Protein AF-A0AAN7YR30-F1 (a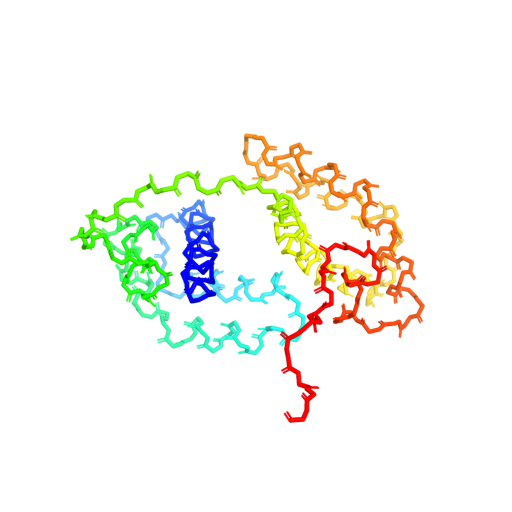fdb_monomer_lite)

InterPro domains:
  IPR007856 Saposin-like type B, region 1 [PF05184] (10-46)
  IPR007856 Saposin-like type B, region 1 [PF05184] (109-143)
  IPR008138 Saposin B type, region 2 [PF03489] (52-84)
  IPR008138 Saposin B type, region 2 [PF03489] (150-183)
  IPR008139 Saposin B type domain [PS50015] (7-88)
  IPR008139 Saposin B type domain [PS50015] (106-187)
  IPR008139 Saposin B type domain [SM00741] (9-84)
  IPR008139 Saposin B type domain [SM00741] (108-183)
  IPR008373 Saposin [PR01797] (11-31)
  IPR008373 Saposin [PR01797] (60-78)
  IPR008373 Saposin [PR01797] (107-129)
  IPR008373 Saposin [PR01797] (139-161)
  IPR008373 Saposin [PR01797] (161-184)
  IPR011001 Saposin-like [SSF47862] (8-84)
  IPR011001 Saposin-like [SSF47862] (107-185)
  IPR051428 Sphingolipid Activators and Surfactant Proteins [PTHR11480] (8-188)

Structure (mmCIF, N/CA/C/O backbone):
data_AF-A0AAN7YR30-F1
#
_entry.id   AF-A0AAN7YR30-F1
#
loop_
_atom_site.group_PDB
_atom_site.id
_atom_site.type_symbol
_atom_site.label_atom_id
_atom_site.label_alt_id
_atom_site.label_comp_id
_atom_site.label_asym_id
_atom_site.label_entity_id
_atom_site.label_seq_id
_atom_site.pdbx_PDB_ins_code
_atom_site.Cartn_x
_atom_site.Cartn_y
_atom_site.Cartn_z
_atom_site.occupancy
_atom_site.B_iso_or_equiv
_atom_site.auth_seq_id
_atom_site.auth_comp_id
_atom_site.auth_asym_id
_atom_site.auth_atom_id
_atom_site.pdbx_PDB_model_num
ATOM 1 N N . MET A 1 1 ? 20.965 3.262 14.305 1.00 35.38 1 MET A N 1
ATOM 2 C CA . MET A 1 1 ? 20.599 4.086 13.128 1.00 35.38 1 MET A CA 1
ATOM 3 C C . MET A 1 1 ? 19.578 3.387 12.231 1.00 35.38 1 MET A C 1
ATOM 5 O O . MET A 1 1 ? 18.538 3.985 12.006 1.00 35.38 1 MET A O 1
ATOM 9 N N . PHE A 1 2 ? 19.774 2.124 11.824 1.00 39.50 2 PHE A N 1
ATOM 10 C CA . PHE A 1 2 ? 18.805 1.374 10.993 1.00 39.50 2 PHE A CA 1
ATOM 11 C C . PHE A 1 2 ? 17.379 1.262 11.570 1.00 39.50 2 PHE A C 1
ATOM 13 O O . PHE A 1 2 ? 16.407 1.402 10.834 1.00 39.50 2 PHE A O 1
ATOM 20 N N . ALA A 1 3 ? 17.238 1.093 12.890 1.00 52.06 3 ALA A N 1
ATOM 21 C CA . ALA A 1 3 ? 15.930 1.007 13.554 1.00 52.06 3 ALA A CA 1
ATOM 22 C C . ALA A 1 3 ? 15.094 2.300 13.461 1.00 52.06 3 ALA A C 1
ATOM 24 O O . ALA A 1 3 ? 13.877 2.250 13.532 1.00 52.06 3 ALA A O 1
ATOM 25 N N . LYS A 1 4 ? 15.732 3.468 13.299 1.00 48.50 4 LYS A N 1
ATOM 26 C CA . LYS A 1 4 ? 15.024 4.758 13.237 1.00 48.50 4 LYS A CA 1
ATOM 27 C C . LYS A 1 4 ? 14.526 5.061 11.820 1.00 48.50 4 LYS A C 1
ATOM 29 O O . LYS A 1 4 ? 13.427 5.571 11.664 1.00 48.50 4 LYS A O 1
ATOM 34 N N . ALA A 1 5 ? 15.313 4.698 10.803 1.00 49.72 5 ALA A N 1
ATOM 35 C CA . ALA A 1 5 ? 14.933 4.837 9.396 1.00 49.72 5 ALA A CA 1
ATOM 36 C C . ALA A 1 5 ? 13.838 3.836 8.983 1.00 49.72 5 ALA A C 1
ATOM 38 O O . ALA A 1 5 ? 12.901 4.217 8.294 1.00 49.72 5 ALA A O 1
ATOM 39 N N . SER A 1 6 ? 13.914 2.586 9.461 1.00 61.75 6 SER A N 1
ATOM 40 C CA . SER A 1 6 ? 12.823 1.607 9.288 1.00 61.75 6 SER A CA 1
ATOM 41 C C . SER A 1 6 ? 11.542 2.062 9.980 1.00 61.75 6 SER A C 1
ATOM 43 O O . SER A 1 6 ? 10.471 1.954 9.397 1.00 61.75 6 SER A O 1
ATOM 45 N N . LYS A 1 7 ? 11.648 2.660 11.175 1.00 72.94 7 LYS A N 1
ATOM 46 C CA . LYS A 1 7 ? 10.462 3.137 11.887 1.00 72.94 7 LYS A CA 1
ATOM 47 C C . LYS A 1 7 ? 9.777 4.331 11.232 1.00 72.94 7 LYS A C 1
ATOM 49 O O . LYS A 1 7 ? 8.557 4.403 11.207 1.00 72.94 7 LYS A O 1
ATOM 54 N N . GLN A 1 8 ? 10.563 5.249 10.676 1.00 74.50 8 GLN A N 1
ATOM 55 C CA . GLN A 1 8 ? 10.027 6.368 9.903 1.00 74.50 8 GLN A CA 1
ATOM 56 C C . GLN A 1 8 ? 9.255 5.875 8.669 1.00 74.50 8 GLN A C 1
ATOM 58 O O . GLN A 1 8 ? 8.173 6.370 8.384 1.00 74.50 8 GLN A O 1
ATOM 63 N N . MET A 1 9 ? 9.776 4.855 7.985 1.00 73.94 9 MET A N 1
ATOM 64 C CA . MET A 1 9 ? 9.114 4.245 6.831 1.00 73.94 9 MET A CA 1
ATOM 65 C C . MET A 1 9 ? 7.802 3.546 7.209 1.00 73.94 9 MET A C 1
ATOM 67 O O . MET A 1 9 ? 6.793 3.735 6.539 1.00 73.94 9 MET A O 1
ATOM 71 N N . GLU A 1 10 ? 7.797 2.758 8.287 1.00 79.31 10 GLU A N 1
ATOM 72 C CA . GLU A 1 10 ? 6.577 2.123 8.804 1.00 79.31 10 GLU A CA 1
ATOM 73 C C . GLU A 1 10 ? 5.492 3.161 9.127 1.00 79.31 10 GLU A C 1
ATOM 75 O O . GLU A 1 10 ? 4.317 2.936 8.833 1.00 79.31 10 GLU A O 1
ATOM 80 N N . CYS A 1 11 ? 5.895 4.305 9.684 1.00 83.50 11 CYS A N 1
ATOM 81 C CA . CYS A 1 11 ? 5.006 5.422 9.979 1.00 83.50 11 CYS A CA 1
ATOM 82 C C . CYS A 1 11 ? 4.407 6.031 8.706 1.00 83.50 11 CYS A C 1
ATOM 84 O O . CYS A 1 11 ? 3.190 6.115 8.596 1.00 83.50 11 CYS A O 1
ATOM 86 N N . GLU A 1 12 ? 5.235 6.382 7.718 1.00 83.00 12 GLU A N 1
ATOM 87 C CA . GLU A 1 12 ? 4.772 6.989 6.460 1.00 83.00 12 GLU A CA 1
ATOM 88 C C . GLU A 1 12 ? 3.820 6.070 5.685 1.00 83.00 12 GLU A C 1
ATOM 90 O O . GLU A 1 12 ? 2.787 6.519 5.187 1.00 83.00 12 GLU A O 1
ATOM 95 N N . ILE A 1 13 ? 4.130 4.772 5.624 1.00 81.50 13 ILE A N 1
ATOM 96 C CA . ILE A 1 13 ? 3.264 3.776 4.981 1.00 81.50 13 ILE A CA 1
ATOM 97 C C . ILE A 1 13 ? 1.932 3.676 5.722 1.00 81.50 13 ILE A C 1
ATOM 99 O O . ILE A 1 13 ? 0.873 3.643 5.095 1.00 81.50 13 ILE A O 1
ATOM 103 N N . CYS A 1 14 ? 1.977 3.634 7.054 1.00 86.31 14 CYS A N 1
ATOM 104 C CA . CYS A 1 14 ? 0.773 3.571 7.862 1.00 86.31 14 CYS A CA 1
ATOM 105 C C . CYS A 1 14 ? -0.103 4.811 7.669 1.00 86.31 14 CYS A C 1
ATOM 107 O O . CYS A 1 14 ? -1.305 4.679 7.435 1.00 86.31 14 CYS A O 1
ATOM 109 N N . GLU A 1 15 ? 0.483 6.008 7.730 1.00 87.00 15 GLU A N 1
ATOM 110 C CA . GLU A 1 15 ? -0.262 7.256 7.585 1.00 87.00 15 GLU A CA 1
ATOM 111 C C . GLU A 1 15 ? -0.894 7.346 6.195 1.00 87.00 15 GLU A C 1
ATOM 113 O O . GLU A 1 15 ? -2.085 7.621 6.088 1.00 87.00 15 GLU A O 1
ATOM 118 N N . MET A 1 16 ? -0.147 6.998 5.142 1.00 82.81 16 MET A N 1
ATOM 119 C CA . MET A 1 16 ? -0.661 6.965 3.772 1.00 82.81 16 MET A CA 1
ATOM 120 C C . MET A 1 16 ? -1.827 5.983 3.612 1.00 82.81 16 MET A C 1
ATOM 122 O O . MET A 1 16 ? -2.868 6.342 3.057 1.00 82.81 16 MET A O 1
ATOM 126 N N . ALA A 1 17 ? -1.675 4.753 4.111 1.00 82.12 17 ALA A N 1
ATOM 127 C CA . ALA A 1 17 ? -2.726 3.741 4.052 1.00 82.12 17 ALA A CA 1
ATOM 128 C C . ALA A 1 17 ? -3.979 4.190 4.819 1.00 82.12 17 ALA A C 1
ATOM 130 O O . ALA A 1 17 ? -5.101 3.991 4.351 1.00 82.12 17 ALA A O 1
ATOM 131 N N . THR A 1 18 ? -3.793 4.841 5.967 1.00 83.81 18 THR A N 1
ATOM 132 C CA . THR A 1 18 ? -4.894 5.334 6.798 1.00 83.81 18 THR A CA 1
ATOM 133 C C . THR A 1 18 ? -5.607 6.509 6.137 1.00 83.81 18 THR A C 1
ATOM 135 O O . THR A 1 18 ? -6.830 6.504 6.076 1.00 83.81 18 THR A O 1
ATOM 138 N N . THR A 1 19 ? -4.878 7.465 5.552 1.00 83.94 19 THR A N 1
ATOM 139 C CA . THR A 1 19 ? -5.475 8.568 4.784 1.00 83.94 19 THR A CA 1
ATOM 140 C C . THR A 1 19 ? -6.284 8.055 3.594 1.00 83.94 19 THR A C 1
ATOM 142 O O . THR A 1 19 ? -7.405 8.504 3.371 1.00 83.94 19 THR A O 1
ATOM 145 N N . TYR A 1 20 ? -5.767 7.070 2.854 1.00 80.69 20 TYR A N 1
ATOM 146 C CA . TYR A 1 20 ? -6.522 6.448 1.764 1.00 80.69 20 TYR A CA 1
ATOM 147 C C . TYR A 1 20 ? -7.833 5.821 2.260 1.00 80.69 20 TYR A C 1
ATOM 149 O O . TYR A 1 20 ? -8.885 5.983 1.639 1.00 80.69 20 TYR A O 1
ATOM 157 N N . LEU A 1 21 ? -7.786 5.114 3.392 1.00 80.50 21 LEU A N 1
ATOM 158 C CA . LEU A 1 21 ? -8.979 4.534 4.004 1.00 80.50 21 LEU A CA 1
ATOM 159 C C . LEU A 1 21 ? -9.965 5.612 4.464 1.00 80.50 21 LEU A C 1
ATOM 161 O O . LEU A 1 21 ? -11.156 5.464 4.211 1.00 80.50 21 LEU A O 1
ATOM 165 N N . GLU A 1 22 ? -9.500 6.705 5.076 1.00 80.69 22 GLU A N 1
ATOM 166 C CA . GLU A 1 22 ? -10.347 7.843 5.468 1.00 80.69 22 GLU A CA 1
ATOM 167 C C . GLU A 1 22 ? -11.104 8.440 4.276 1.00 80.69 22 GLU A C 1
ATOM 169 O O . GLU A 1 22 ? -12.278 8.775 4.406 1.00 80.69 22 GLU A O 1
ATOM 174 N N . GLU A 1 23 ? -10.474 8.539 3.101 1.00 80.81 23 GLU A N 1
ATOM 175 C CA . GLU A 1 23 ? -11.130 9.038 1.885 1.00 80.81 23 GLU A CA 1
ATOM 176 C C . GLU A 1 23 ? -12.184 8.073 1.321 1.00 80.81 23 GLU A C 1
ATOM 178 O O . GLU A 1 23 ? -13.149 8.500 0.677 1.00 80.81 23 GLU A O 1
ATOM 183 N N . LYS A 1 24 ? -11.999 6.762 1.518 1.00 75.38 24 LYS A N 1
ATOM 184 C CA . LYS A 1 24 ? -12.941 5.728 1.057 1.00 75.38 24 LYS A CA 1
ATOM 185 C C . LYS A 1 24 ? -14.086 5.488 2.028 1.00 75.38 24 LYS A C 1
ATOM 187 O O . LYS A 1 24 ? -15.174 5.099 1.596 1.00 75.38 24 LYS A O 1
ATOM 192 N N . LEU A 1 25 ? -13.852 5.705 3.315 1.00 78.19 25 LEU A N 1
ATOM 193 C CA . LEU A 1 25 ? -14.829 5.500 4.368 1.00 78.19 25 LEU A CA 1
ATOM 194 C C . LEU A 1 25 ? -15.663 6.770 4.591 1.00 78.19 25 LEU A C 1
ATOM 196 O O . LEU A 1 25 ? -15.215 7.905 4.501 1.00 78.19 25 LEU A O 1
ATOM 200 N N . THR A 1 26 ? -16.937 6.567 4.887 1.00 71.19 26 THR A N 1
ATOM 201 C CA . THR A 1 26 ? -17.922 7.601 5.202 1.00 71.19 26 THR A CA 1
ATOM 202 C C . THR A 1 26 ? -18.410 7.415 6.632 1.00 71.19 26 THR A C 1
ATOM 204 O O . THR A 1 26 ? -18.292 6.339 7.216 1.00 71.19 26 THR A O 1
ATOM 207 N N . SER A 1 27 ? -19.079 8.425 7.189 1.00 68.50 27 SER A N 1
ATOM 208 C CA . SER A 1 27 ? -19.673 8.330 8.529 1.00 68.50 27 SER A CA 1
ATOM 209 C C . SER A 1 27 ? -20.820 7.310 8.654 1.00 68.50 27 SER A C 1
ATOM 211 O O . SER A 1 27 ? -21.406 7.202 9.726 1.00 68.50 27 SER A O 1
ATOM 213 N N . SER A 1 28 ? -21.205 6.629 7.568 1.00 74.62 28 SER A N 1
ATOM 214 C CA . SER A 1 28 ? -22.249 5.592 7.550 1.00 74.62 28 SER A CA 1
ATOM 215 C C . SER A 1 28 ? -21.717 4.165 7.393 1.00 74.62 28 SER A C 1
ATOM 217 O O . SER A 1 28 ? -22.523 3.238 7.360 1.00 74.62 28 SER A O 1
ATOM 219 N N . ASN A 1 29 ? -20.399 3.974 7.275 1.00 81.25 29 ASN A N 1
ATOM 220 C CA . ASN A 1 29 ? -19.813 2.641 7.155 1.00 81.25 29 ASN A CA 1
ATOM 221 C C . ASN A 1 29 ? -19.992 1.842 8.451 1.00 81.25 29 ASN A C 1
ATOM 223 O O . ASN A 1 29 ? -19.809 2.361 9.550 1.00 81.25 29 ASN A O 1
ATOM 227 N N . THR A 1 30 ? -20.349 0.568 8.311 1.00 85.19 30 THR A N 1
ATOM 228 C CA . THR A 1 30 ? -20.393 -0.384 9.422 1.00 85.19 30 THR A CA 1
ATOM 229 C C . THR A 1 30 ? -19.006 -0.961 9.697 1.00 85.19 30 THR A C 1
ATOM 231 O O . THR A 1 30 ? -18.122 -0.921 8.842 1.00 85.19 30 THR A O 1
ATOM 234 N N . GLU A 1 31 ? -18.826 -1.574 10.865 1.00 81.50 31 GLU A N 1
ATOM 235 C CA . GLU A 1 31 ? -17.615 -2.331 11.211 1.00 81.50 31 GLU A CA 1
ATOM 236 C C . GLU A 1 31 ? -17.227 -3.355 10.126 1.00 81.50 31 GLU A C 1
ATOM 238 O O . GLU A 1 31 ? -16.052 -3.514 9.784 1.00 81.50 31 GLU A O 1
ATOM 243 N N . ALA A 1 32 ? -18.228 -4.014 9.535 1.00 82.88 32 ALA A N 1
ATOM 244 C CA . ALA A 1 32 ? -18.028 -4.967 8.452 1.00 82.88 32 ALA A CA 1
ATOM 245 C C . ALA A 1 32 ? -17.528 -4.285 7.169 1.00 82.88 32 ALA A C 1
ATOM 247 O O . ALA A 1 32 ? -16.638 -4.818 6.509 1.00 82.88 32 ALA A O 1
ATOM 248 N N . ASP A 1 33 ? -18.049 -3.100 6.839 1.00 81.69 33 ASP A N 1
ATOM 249 C CA . ASP A 1 33 ? -17.598 -2.337 5.670 1.00 81.69 33 ASP A CA 1
ATOM 250 C C . ASP A 1 33 ? -16.145 -1.876 5.840 1.00 81.69 33 ASP A C 1
ATOM 252 O O . ASP A 1 33 ? -15.338 -2.028 4.926 1.00 81.69 33 ASP A O 1
ATOM 256 N N . ILE A 1 34 ? -15.792 -1.376 7.031 1.00 79.94 34 ILE A N 1
ATOM 257 C CA . ILE A 1 34 ? -14.422 -0.954 7.370 1.00 79.94 34 ILE A CA 1
ATOM 258 C C . ILE A 1 34 ? -13.462 -2.144 7.267 1.00 79.94 34 ILE A C 1
ATOM 260 O O . ILE A 1 34 ? -12.393 -2.034 6.670 1.00 79.94 34 ILE A O 1
ATOM 264 N N . SER A 1 35 ? -13.869 -3.303 7.791 1.00 82.31 35 SER A N 1
ATOM 265 C CA . SER A 1 35 ? -13.075 -4.532 7.734 1.00 82.31 35 SER A CA 1
ATOM 266 C C . SER A 1 35 ? -12.800 -4.984 6.299 1.00 82.31 35 SER A C 1
ATOM 268 O O . SER A 1 35 ? -11.677 -5.366 5.977 1.00 82.31 35 SER A O 1
ATOM 270 N N . ILE A 1 36 ? -13.806 -4.920 5.422 1.00 83.06 36 ILE A N 1
ATOM 271 C CA . ILE A 1 36 ? -13.664 -5.298 4.011 1.00 83.06 36 ILE A CA 1
ATOM 272 C C . ILE A 1 36 ? -12.705 -4.351 3.285 1.00 83.06 36 ILE A C 1
ATOM 274 O O . ILE A 1 36 ? -11.821 -4.822 2.571 1.00 83.06 36 ILE A O 1
ATOM 278 N N . GLU A 1 37 ? -12.853 -3.035 3.459 1.00 83.25 37 GLU A N 1
ATOM 279 C CA . GLU A 1 37 ? -11.966 -2.062 2.805 1.00 83.25 37 GLU A CA 1
ATOM 280 C C . GLU A 1 37 ? -10.523 -2.165 3.309 1.00 83.25 37 GLU A C 1
ATOM 282 O O . GLU A 1 37 ? -9.589 -2.090 2.513 1.00 83.25 37 GLU A O 1
ATOM 287 N N . LEU A 1 38 ? -10.330 -2.439 4.602 1.00 81.38 38 LEU A N 1
ATOM 288 C CA . LEU A 1 38 ? -9.015 -2.738 5.161 1.00 81.38 38 LEU A CA 1
ATOM 289 C C . LEU A 1 38 ? -8.387 -3.968 4.507 1.00 81.38 38 LEU A C 1
ATOM 291 O O . LEU A 1 38 ? -7.249 -3.902 4.056 1.00 81.38 38 LEU A O 1
ATOM 295 N N . MET A 1 39 ? -9.117 -5.081 4.406 1.00 82.25 39 MET A N 1
ATOM 296 C CA . MET A 1 39 ? -8.571 -6.307 3.810 1.00 82.25 39 MET A CA 1
ATOM 297 C C . MET A 1 39 ? -8.195 -6.127 2.336 1.00 82.25 39 MET A C 1
ATOM 299 O O . MET A 1 39 ? -7.188 -6.686 1.904 1.00 82.25 39 MET A O 1
ATOM 303 N N . LYS A 1 40 ? -8.923 -5.287 1.587 1.00 83.81 40 LYS A N 1
ATOM 304 C CA . LYS A 1 40 ? -8.566 -4.953 0.199 1.00 83.81 40 LYS A CA 1
ATOM 305 C C . LYS A 1 40 ? -7.197 -4.292 0.078 1.00 83.81 40 LYS A C 1
ATOM 307 O O . LYS A 1 40 ? -6.571 -4.444 -0.963 1.00 83.81 40 LYS A O 1
ATOM 312 N N . LEU A 1 41 ? -6.693 -3.599 1.105 1.00 81.06 41 LEU A N 1
ATOM 313 C CA . LEU A 1 41 ? -5.332 -3.045 1.070 1.00 81.06 41 LEU A CA 1
ATOM 314 C C . LEU A 1 41 ? -4.275 -4.131 0.866 1.00 81.06 41 LEU A C 1
ATOM 316 O O . LEU A 1 41 ? -3.289 -3.906 0.168 1.00 81.06 41 LEU A O 1
ATOM 320 N N . CYS A 1 42 ? -4.506 -5.325 1.412 1.00 85.94 42 CYS A N 1
ATOM 321 C CA . CYS A 1 42 ? -3.599 -6.448 1.220 1.00 85.94 42 CYS A CA 1
ATOM 322 C C . CYS A 1 42 ? -3.635 -7.022 -0.193 1.00 85.94 42 CYS A C 1
ATOM 324 O O . CYS A 1 42 ? -2.687 -7.697 -0.577 1.00 85.94 42 CYS A O 1
ATOM 326 N N . ASP A 1 43 ? -4.658 -6.723 -0.991 1.00 84.56 43 ASP A N 1
ATOM 327 C CA . ASP A 1 43 ? -4.653 -7.105 -2.399 1.00 84.56 43 ASP A CA 1
ATOM 328 C C . ASP A 1 43 ? -3.679 -6.234 -3.200 1.00 84.56 43 ASP A C 1
ATOM 330 O O . ASP A 1 43 ? -3.205 -6.669 -4.244 1.00 84.56 43 ASP A O 1
ATOM 334 N N . TYR A 1 44 ? -3.362 -5.020 -2.743 1.00 75.56 44 TYR A N 1
ATOM 335 C CA . TYR A 1 44 ? -2.463 -4.093 -3.442 1.00 75.56 44 TYR A CA 1
ATOM 336 C C . TYR A 1 44 ? -0.977 -4.314 -3.135 1.00 75.56 44 TYR A C 1
ATOM 338 O O . TYR A 1 44 ? -0.131 -3.676 -3.758 1.00 75.56 44 TYR A O 1
ATOM 346 N N . VAL A 1 45 ? -0.641 -5.201 -2.194 1.00 74.88 45 VAL A N 1
ATOM 347 C CA . VAL A 1 45 ? 0.756 -5.564 -1.921 1.00 74.88 45 VAL A CA 1
ATOM 348 C C . VAL A 1 45 ? 1.165 -6.806 -2.728 1.00 74.88 45 VAL A C 1
ATOM 350 O O . VAL A 1 45 ? 0.309 -7.644 -3.033 1.00 74.88 45 VAL A O 1
ATOM 353 N N . PRO A 1 46 ? 2.463 -6.977 -3.045 1.00 75.81 46 PRO A N 1
ATOM 354 C CA . PRO A 1 46 ? 2.973 -8.183 -3.694 1.00 75.81 46 PRO A CA 1
ATOM 355 C C . PRO A 1 46 ? 2.544 -9.480 -3.015 1.00 75.81 46 PRO A C 1
ATOM 357 O O . PRO A 1 46 ? 2.403 -9.547 -1.787 1.00 75.81 46 PRO A O 1
ATOM 360 N N . SER A 1 47 ? 2.412 -10.539 -3.814 1.00 77.12 47 SER A N 1
ATOM 361 C CA . SER A 1 47 ? 1.960 -11.865 -3.373 1.00 77.12 47 SER A CA 1
ATOM 362 C C . SER A 1 47 ? 2.730 -12.402 -2.152 1.00 77.12 47 SER A C 1
ATOM 364 O O . SER A 1 47 ? 2.136 -12.951 -1.218 1.00 77.12 47 SER A O 1
ATOM 366 N N . ASN A 1 48 ? 4.043 -12.162 -2.079 1.00 75.69 48 ASN A N 1
ATOM 367 C CA . ASN A 1 48 ? 4.902 -12.572 -0.963 1.00 75.69 48 ASN A CA 1
ATOM 368 C C . ASN A 1 48 ? 4.647 -11.803 0.349 1.00 75.69 48 ASN A C 1
ATOM 370 O O . ASN A 1 48 ? 5.010 -12.295 1.420 1.00 75.69 48 ASN A O 1
ATOM 374 N N . TYR A 1 49 ? 4.010 -10.632 0.294 1.00 77.56 49 TYR A N 1
ATOM 375 C CA . TYR A 1 49 ? 3.666 -9.826 1.467 1.00 77.56 49 TYR A CA 1
ATOM 376 C C . TYR A 1 49 ? 2.205 -9.979 1.897 1.00 77.56 49 TYR A C 1
ATOM 378 O O . TYR A 1 49 ? 1.876 -9.622 3.028 1.00 77.56 49 TYR A O 1
ATOM 386 N N . GLN A 1 50 ? 1.335 -10.574 1.073 1.00 83.75 50 GLN A N 1
ATOM 387 C CA . GLN A 1 50 ? -0.098 -10.701 1.375 1.00 83.75 50 GLN A CA 1
ATOM 388 C C . GLN A 1 50 ? -0.379 -11.414 2.701 1.00 83.75 50 GLN A C 1
ATOM 390 O O . GLN A 1 50 ? -1.230 -10.976 3.470 1.00 83.75 50 GLN A O 1
ATOM 395 N N . THR A 1 51 ? 0.336 -12.501 3.015 1.00 86.19 51 THR A N 1
ATOM 396 C CA . THR A 1 51 ? 0.120 -13.231 4.282 1.00 86.19 51 THR A CA 1
ATOM 397 C C . THR A 1 51 ? 0.481 -12.366 5.491 1.00 86.19 51 THR A C 1
ATOM 399 O O . THR A 1 51 ? -0.243 -12.345 6.487 1.00 86.19 51 THR A O 1
ATOM 402 N N . ILE A 1 52 ? 1.586 -11.622 5.390 1.00 82.81 52 ILE A N 1
ATOM 403 C CA . ILE A 1 52 ? 2.056 -10.722 6.447 1.00 82.81 52 ILE A CA 1
ATOM 404 C C . ILE A 1 52 ? 1.072 -9.561 6.604 1.00 82.81 52 ILE A C 1
ATOM 406 O O . ILE A 1 52 ? 0.648 -9.277 7.721 1.00 82.81 52 ILE A O 1
ATOM 410 N N . CYS A 1 53 ? 0.643 -8.959 5.493 1.00 85.69 53 CYS A N 1
ATOM 411 C CA . CYS A 1 53 ? -0.356 -7.897 5.485 1.00 85.69 53 CYS A CA 1
ATOM 412 C C . CYS A 1 53 ? -1.665 -8.351 6.141 1.00 85.69 53 CYS A C 1
ATOM 414 O O . CYS A 1 53 ? -2.130 -7.723 7.089 1.00 85.69 53 CYS A O 1
ATOM 416 N N . ASN A 1 54 ? -2.217 -9.493 5.720 1.00 87.44 54 ASN A N 1
ATOM 417 C CA . ASN A 1 54 ? -3.464 -10.018 6.275 1.00 87.44 54 ASN A CA 1
ATOM 418 C C . ASN A 1 54 ? -3.358 -10.279 7.781 1.00 87.44 54 ASN A C 1
ATOM 420 O O . ASN A 1 54 ? -4.300 -9.999 8.525 1.00 87.44 54 ASN A O 1
ATOM 424 N N . SER A 1 55 ? -2.212 -10.784 8.247 1.00 86.06 55 SER A N 1
ATOM 425 C CA . SER A 1 55 ? -1.962 -10.988 9.674 1.00 86.06 55 SER A CA 1
ATOM 426 C C . SER A 1 55 ? -1.872 -9.666 10.441 1.00 86.06 55 SER A C 1
ATOM 428 O O . SER A 1 55 ? -2.401 -9.580 11.549 1.00 86.06 55 SER A O 1
ATOM 430 N N . LEU A 1 56 ? -1.215 -8.650 9.873 1.00 82.50 56 LEU A N 1
ATOM 431 C CA . LEU A 1 56 ? -1.109 -7.319 10.474 1.00 82.50 56 LEU A CA 1
ATOM 432 C C . LEU A 1 56 ? -2.481 -6.655 10.579 1.00 82.50 56 LEU A C 1
ATOM 434 O O . LEU A 1 56 ? -2.826 -6.159 11.648 1.00 82.50 56 LEU A O 1
ATOM 438 N N . ILE A 1 57 ? -3.286 -6.701 9.517 1.00 86.06 57 ILE A N 1
ATOM 439 C CA . ILE A 1 57 ? -4.640 -6.143 9.538 1.00 86.06 57 ILE A CA 1
ATOM 440 C C . ILE A 1 57 ? -5.506 -6.910 10.532 1.00 86.06 57 ILE A C 1
ATOM 442 O O . ILE A 1 57 ? -6.060 -6.303 11.439 1.00 86.06 57 ILE A O 1
ATOM 446 N N . SER A 1 58 ? -5.567 -8.240 10.446 1.00 85.88 58 SER A N 1
ATOM 447 C CA . SER A 1 58 ? -6.430 -9.051 11.321 1.00 85.88 58 SER A CA 1
ATOM 448 C C . SER A 1 58 ? -6.085 -8.901 12.806 1.00 85.88 58 SER A C 1
ATOM 450 O O . SER A 1 58 ? -6.979 -8.910 13.649 1.00 85.88 58 SER A O 1
ATOM 452 N N . GLY A 1 59 ? -4.799 -8.747 13.139 1.00 85.75 59 GLY A N 1
ATOM 453 C CA . GLY A 1 59 ? -4.349 -8.536 14.517 1.00 85.75 59 GLY A CA 1
ATOM 454 C C . GLY A 1 59 ? -4.705 -7.159 15.084 1.00 85.75 59 GLY A C 1
ATOM 455 O O . GLY A 1 59 ? -4.834 -7.023 16.298 1.00 85.75 59 GLY A O 1
ATOM 456 N N . ASN A 1 60 ? -4.897 -6.161 14.218 1.00 84.19 60 ASN A N 1
ATOM 457 C CA . ASN A 1 60 ? -5.100 -4.763 14.601 1.00 84.19 60 ASN A CA 1
ATOM 458 C C . ASN A 1 60 ? -6.479 -4.204 14.211 1.00 84.19 60 ASN A C 1
ATOM 460 O O . ASN A 1 60 ? -6.788 -3.064 14.549 1.00 84.19 60 ASN A O 1
ATOM 464 N N . ILE A 1 61 ? -7.322 -4.996 13.542 1.00 85.81 61 ILE A N 1
ATOM 465 C CA . ILE A 1 61 ? -8.571 -4.546 12.912 1.00 85.81 61 ILE A CA 1
ATOM 466 C C . ILE A 1 61 ? -9.490 -3.812 13.890 1.00 85.81 61 ILE A C 1
ATOM 468 O O . ILE A 1 61 ? -9.977 -2.732 13.582 1.00 85.81 61 ILE A O 1
ATOM 472 N N . ASN A 1 62 ? -9.632 -4.326 15.113 1.00 87.00 62 ASN A N 1
ATOM 473 C CA . ASN A 1 62 ? -10.470 -3.717 16.146 1.00 87.00 62 ASN A CA 1
ATOM 474 C C . ASN A 1 62 ? -9.935 -2.359 16.622 1.00 87.00 62 ASN A C 1
ATOM 476 O O . ASN A 1 62 ? -10.723 -1.478 16.954 1.00 87.00 62 ASN A O 1
ATOM 480 N N . SER A 1 63 ? -8.611 -2.196 16.699 1.00 86.38 63 SER A N 1
ATOM 481 C CA . SER A 1 63 ? -7.990 -0.918 17.066 1.00 86.38 63 SER A CA 1
ATOM 482 C C . SER A 1 63 ? -8.182 0.100 15.947 1.00 86.38 63 SER A C 1
ATOM 484 O O . SER A 1 63 ? -8.590 1.225 16.205 1.00 86.38 63 SER A O 1
ATOM 486 N N . ILE A 1 64 ? -7.993 -0.335 14.699 1.00 85.94 64 ILE A N 1
ATOM 487 C CA . ILE A 1 64 ? -8.199 0.497 13.515 1.00 85.94 64 ILE A CA 1
ATOM 488 C C . ILE A 1 64 ? -9.663 0.958 13.426 1.00 85.94 64 ILE A C 1
ATOM 490 O O . ILE A 1 64 ? -9.915 2.152 13.299 1.00 85.94 64 ILE A O 1
ATOM 494 N N . ILE A 1 65 ? -10.633 0.047 13.570 1.00 86.69 65 ILE A N 1
ATOM 495 C CA . ILE A 1 65 ? -12.070 0.377 13.584 1.00 86.69 65 ILE A CA 1
ATOM 496 C C . ILE A 1 65 ? -12.379 1.431 14.649 1.00 86.69 65 ILE A C 1
ATOM 498 O O . ILE A 1 65 ? -13.014 2.435 14.340 1.00 86.69 65 ILE A O 1
ATOM 502 N N . LYS A 1 66 ? -11.906 1.236 15.886 1.00 87.44 66 LYS A N 1
ATOM 503 C CA . LYS A 1 66 ? -12.136 2.195 16.977 1.00 87.44 66 LYS A CA 1
ATOM 504 C C . LYS A 1 66 ? -11.553 3.566 16.672 1.00 87.44 66 LYS A C 1
ATOM 506 O O . LYS A 1 66 ? -12.196 4.569 16.957 1.00 87.44 66 LYS A O 1
ATOM 511 N N . SER A 1 67 ? -10.367 3.605 16.077 1.00 86.94 67 SER A N 1
ATOM 512 C CA . SER A 1 67 ? -9.720 4.850 15.681 1.00 86.94 67 SER A CA 1
ATOM 513 C C . SER A 1 67 ? -10.560 5.615 14.648 1.00 86.94 67 SER A C 1
ATOM 515 O O . SER A 1 67 ? -10.829 6.807 14.817 1.00 86.94 67 SER A O 1
ATOM 517 N N . PHE A 1 68 ? -11.120 4.904 13.659 1.00 82.94 68 PHE A N 1
ATOM 518 C CA . PHE A 1 68 ? -12.074 5.473 12.699 1.00 82.94 68 PHE A CA 1
ATOM 519 C C . PHE A 1 68 ? -13.381 5.943 13.356 1.00 82.94 68 PHE A C 1
ATOM 521 O O . PHE A 1 68 ? -13.859 7.039 13.057 1.00 82.94 68 PHE A O 1
ATOM 528 N N . GLU A 1 69 ? -13.959 5.161 14.273 1.00 84.00 69 GLU A N 1
ATOM 529 C CA . GLU A 1 69 ? -15.160 5.553 15.029 1.00 84.00 69 GLU A CA 1
ATOM 530 C C . GLU A 1 69 ? -14.921 6.817 15.872 1.00 84.00 69 GLU A C 1
ATOM 532 O O . GLU A 1 69 ? -15.784 7.699 15.946 1.00 84.00 69 GLU A O 1
ATOM 537 N N . ASN A 1 70 ? -13.725 6.933 16.455 1.00 86.44 70 ASN A N 1
ATOM 538 C CA . ASN A 1 70 ? -13.283 8.078 17.245 1.00 86.44 70 ASN A CA 1
ATOM 539 C C . ASN A 1 70 ? -12.862 9.284 16.393 1.00 86.44 70 ASN A C 1
ATOM 541 O O . ASN A 1 70 ? -12.686 10.373 16.945 1.00 86.44 70 ASN A O 1
ATOM 545 N N . LYS A 1 71 ? -12.746 9.124 15.065 1.00 84.94 71 LYS A N 1
ATOM 546 C CA . LYS A 1 71 ? -12.232 10.141 14.129 1.00 84.94 71 LYS A CA 1
ATOM 547 C C . LYS A 1 71 ? -10.838 10.632 14.518 1.00 84.94 71 LYS A C 1
ATOM 549 O O . LYS A 1 71 ? -10.549 11.831 14.468 1.00 84.94 71 LYS A O 1
ATOM 554 N N . GLU A 1 72 ? -10.012 9.706 14.977 1.00 87.62 72 GLU A N 1
ATOM 555 C CA . GLU A 1 72 ? -8.601 9.961 15.226 1.00 87.62 72 GLU A CA 1
ATOM 556 C C . GLU A 1 72 ? -7.872 10.207 13.905 1.00 87.62 72 GLU A C 1
ATOM 558 O O . GLU A 1 72 ? -8.316 9.775 12.847 1.00 87.62 72 GLU A O 1
ATOM 563 N N . THR A 1 73 ? -6.765 10.944 13.963 1.00 86.81 73 THR A N 1
ATOM 564 C CA . THR A 1 73 ? -5.960 11.226 12.773 1.00 86.81 73 THR A CA 1
ATOM 565 C C . THR A 1 73 ? -5.043 10.045 12.439 1.00 86.81 73 THR A C 1
ATOM 567 O O . THR A 1 73 ? -4.680 9.289 13.349 1.00 86.81 73 THR A O 1
ATOM 570 N N . PRO A 1 74 ? -4.549 9.937 11.188 1.00 86.38 74 PRO A N 1
ATOM 571 C CA . PRO A 1 74 ? -3.594 8.902 10.789 1.00 86.38 74 PRO A CA 1
ATOM 572 C C . PRO A 1 74 ? -2.383 8.802 11.721 1.00 86.38 74 PRO A C 1
ATOM 574 O O . PRO A 1 74 ? -1.996 7.711 12.123 1.00 86.38 74 PRO A O 1
ATOM 577 N N . THR A 1 75 ? -1.840 9.940 12.159 1.00 85.81 75 THR A N 1
ATOM 578 C CA . THR A 1 75 ? -0.708 9.990 13.095 1.00 85.81 75 THR A CA 1
ATOM 579 C C . THR A 1 75 ? -1.024 9.360 14.453 1.00 85.81 75 THR A C 1
ATOM 581 O O . THR A 1 75 ? -0.166 8.691 15.027 1.00 85.81 75 THR A O 1
ATOM 584 N N . ILE A 1 76 ? -2.240 9.556 14.978 1.00 87.62 76 ILE A N 1
ATOM 585 C CA . ILE A 1 76 ? -2.651 8.963 16.259 1.00 87.62 76 ILE A CA 1
ATOM 586 C C . ILE A 1 76 ? -2.793 7.452 16.094 1.00 87.62 76 ILE A C 1
ATOM 588 O O . ILE A 1 76 ? -2.135 6.717 16.828 1.00 87.62 76 ILE A O 1
ATOM 592 N N . LEU A 1 77 ? -3.543 6.993 15.085 1.00 88.81 77 LEU A N 1
ATOM 593 C CA . LEU A 1 77 ? -3.703 5.563 14.808 1.00 88.81 77 LEU A CA 1
ATOM 594 C C . LEU A 1 77 ? -2.347 4.876 14.640 1.00 88.81 77 LEU A C 1
ATOM 596 O O . LEU A 1 77 ? -2.056 3.869 15.279 1.00 88.81 77 LEU A O 1
ATOM 600 N N . CYS A 1 78 ? -1.492 5.425 13.782 1.00 88.69 78 CYS A N 1
ATOM 601 C CA . CYS A 1 78 ? -0.195 4.836 13.491 1.00 88.69 78 CYS A CA 1
ATOM 602 C C . CYS A 1 78 ? 0.746 4.876 14.700 1.00 88.69 78 CYS A C 1
ATOM 604 O O . CYS A 1 78 ? 1.588 3.987 14.844 1.00 88.69 78 CYS A O 1
ATOM 606 N N . GLY A 1 79 ? 0.584 5.848 15.600 1.00 88.56 79 GLY A N 1
ATOM 607 C CA . GLY A 1 79 ? 1.216 5.850 16.917 1.00 88.56 79 GLY A CA 1
ATOM 608 C C . GLY A 1 79 ? 0.720 4.711 17.811 1.00 88.56 79 GLY A C 1
ATOM 609 O O . GLY A 1 79 ? 1.537 3.990 18.379 1.00 88.56 79 GLY A O 1
ATOM 610 N N . GLU A 1 80 ? -0.593 4.481 17.886 1.00 86.62 80 GLU A N 1
ATOM 611 C CA . GLU A 1 80 ? -1.193 3.405 18.693 1.00 86.62 80 GLU A CA 1
ATOM 612 C C . GLU A 1 80 ? -0.855 2.002 18.179 1.00 86.62 80 GLU A C 1
ATOM 614 O O . GLU A 1 80 ? -0.600 1.085 18.963 1.00 86.62 80 GLU A O 1
ATOM 619 N N . LEU A 1 81 ? -0.777 1.841 16.856 1.00 85.06 81 LEU A N 1
ATOM 620 C CA . LEU A 1 81 ? -0.253 0.634 16.210 1.00 85.06 81 LEU A CA 1
ATOM 621 C C . LEU A 1 81 ? 1.253 0.457 16.447 1.00 85.06 81 LEU A C 1
ATOM 623 O O . LEU A 1 81 ? 1.843 -0.553 16.056 1.00 85.06 81 LEU A O 1
ATOM 627 N N . GLY A 1 82 ? 1.885 1.451 17.073 1.00 85.31 82 GLY A N 1
ATOM 628 C CA . GLY A 1 82 ? 3.302 1.491 17.353 1.00 85.31 82 GLY A CA 1
ATOM 629 C C . GLY A 1 82 ? 4.130 1.551 16.085 1.00 85.31 82 GLY A C 1
ATOM 630 O O . GLY A 1 82 ? 5.264 1.109 16.152 1.00 85.31 82 GLY A O 1
ATOM 631 N N . LEU A 1 83 ? 3.590 2.019 14.952 1.00 84.38 83 LEU A N 1
ATOM 632 C CA . LEU A 1 83 ? 4.260 2.167 13.650 1.00 84.38 83 LEU A CA 1
ATOM 633 C C . LEU A 1 83 ? 4.934 3.535 13.523 1.00 84.38 83 LEU A C 1
ATOM 635 O O . LEU A 1 83 ? 6.011 3.634 12.943 1.00 84.38 83 LEU A O 1
ATOM 639 N N . CYS A 1 84 ? 4.373 4.554 14.167 1.00 85.69 84 CYS A N 1
ATOM 640 C CA . CYS A 1 84 ? 5.022 5.840 14.368 1.00 85.69 84 CYS A CA 1
ATOM 641 C C . CYS A 1 84 ? 5.760 5.885 15.708 1.00 85.69 84 CYS A C 1
ATOM 643 O O . CYS A 1 84 ? 5.345 5.282 16.697 1.00 85.69 84 CYS A O 1
ATOM 645 N N . LEU A 1 85 ? 6.883 6.605 15.746 1.00 82.75 85 LEU A N 1
ATOM 646 C CA . LEU A 1 85 ? 7.523 6.946 17.013 1.00 82.75 85 LEU A CA 1
ATOM 647 C C . LEU A 1 85 ? 6.642 7.972 17.724 1.00 82.75 85 LEU A C 1
ATOM 649 O O . LEU A 1 85 ? 6.382 9.036 17.164 1.00 82.75 85 LEU A O 1
ATOM 653 N N . GLU A 1 86 ? 6.220 7.681 18.956 1.00 60.22 86 GLU A N 1
ATOM 654 C CA . GLU A 1 86 ? 5.604 8.705 19.795 1.00 60.22 86 GLU A CA 1
ATOM 655 C C . GLU A 1 86 ? 6.575 9.882 19.927 1.00 60.22 86 GLU A C 1
ATOM 657 O O . GLU A 1 86 ? 7.772 9.711 20.187 1.00 60.22 86 GLU A O 1
ATOM 662 N N . SER A 1 87 ? 6.063 11.095 19.745 1.00 54.03 87 SER A N 1
ATOM 663 C CA . SER A 1 87 ? 6.802 12.326 19.987 1.00 54.03 87 SER A CA 1
ATOM 664 C C . SER A 1 87 ? 7.039 12.511 21.492 1.00 54.03 87 SER A C 1
ATOM 666 O O . SER A 1 87 ? 6.443 13.380 22.125 1.00 54.03 87 SER A O 1
ATOM 668 N N . SER A 1 88 ? 7.901 11.694 22.096 1.00 42.06 88 SER A N 1
ATOM 669 C CA . SER A 1 88 ? 8.514 11.998 23.385 1.00 42.06 88 SER A CA 1
ATOM 670 C C . SER A 1 88 ? 9.895 12.596 23.122 1.00 42.06 88 SER A C 1
ATOM 672 O O . SER A 1 88 ? 10.862 11.894 22.826 1.00 42.06 88 SER A O 1
ATOM 674 N N . GLU A 1 89 ? 9.944 13.922 23.175 1.00 47.75 89 GLU A N 1
ATOM 675 C CA . GLU A 1 89 ? 11.125 14.777 23.087 1.00 47.75 89 GLU A CA 1
ATOM 676 C C . GLU A 1 89 ? 12.353 14.220 23.838 1.00 47.75 89 GLU A C 1
ATOM 678 O O . GLU A 1 89 ? 12.400 14.187 25.066 1.00 47.75 89 GLU A O 1
ATOM 683 N N . SER A 1 90 ? 13.418 13.926 23.096 1.00 39.47 90 SER A N 1
ATOM 684 C CA . SER A 1 90 ? 14.769 14.300 23.513 1.00 39.47 90 SER A CA 1
ATOM 685 C C . SER A 1 90 ? 15.498 14.842 22.292 1.00 39.47 90 SER A C 1
ATOM 687 O O . SER A 1 90 ? 16.114 14.112 21.511 1.00 39.47 90 SER A O 1
ATOM 689 N N . SER A 1 91 ? 15.368 16.155 22.127 1.00 57.59 91 SER A N 1
ATOM 690 C CA . SER A 1 91 ? 16.315 16.983 21.401 1.00 57.59 91 SER A CA 1
ATOM 691 C C . SER A 1 91 ? 17.738 16.640 21.846 1.00 57.59 91 SER A C 1
ATOM 693 O O . SER A 1 91 ? 18.174 17.050 22.915 1.00 57.59 91 SER A O 1
ATOM 695 N N . GLU A 1 92 ? 18.479 15.919 21.011 1.00 39.59 92 GLU A N 1
ATOM 696 C CA . GLU A 1 92 ? 19.935 15.910 21.066 1.00 39.59 92 GLU A CA 1
ATOM 697 C C . GLU A 1 92 ? 20.466 16.035 19.639 1.00 39.59 92 GLU A C 1
ATOM 699 O O . GLU A 1 92 ? 20.472 15.097 18.850 1.00 39.59 92 GLU A O 1
ATOM 704 N N . SER A 1 93 ? 20.866 17.268 19.329 1.00 36.47 93 SER A N 1
ATOM 705 C CA . SER A 1 93 ? 21.801 17.648 18.274 1.00 36.47 93 SER A CA 1
ATOM 706 C C . SER A 1 93 ? 21.503 17.100 16.875 1.00 36.47 93 SER A C 1
ATOM 708 O O . SER A 1 93 ? 22.036 16.075 16.453 1.00 36.47 93 SER A O 1
ATOM 710 N N . LEU A 1 94 ? 20.776 17.902 16.090 1.00 43.31 94 LEU A N 1
ATOM 711 C CA . LEU A 1 94 ? 20.973 17.999 14.643 1.00 43.31 94 LEU A CA 1
ATOM 712 C C . LEU A 1 94 ? 22.454 18.313 14.362 1.00 43.31 94 LEU A C 1
ATOM 714 O O . LEU A 1 94 ? 22.844 19.464 14.180 1.00 43.31 94 LEU A O 1
ATOM 718 N N . GLN A 1 95 ? 23.304 17.291 14.337 1.00 36.50 95 GLN A N 1
ATOM 719 C CA . GLN A 1 95 ? 24.525 17.364 13.560 1.00 36.50 95 GLN A CA 1
ATOM 720 C C . GLN A 1 95 ? 24.121 17.054 12.130 1.00 36.50 95 GLN A C 1
ATOM 722 O O . GLN A 1 95 ? 23.807 15.917 11.780 1.00 36.50 95 GLN A O 1
ATOM 727 N N . ILE A 1 96 ? 24.103 18.116 11.329 1.00 44.12 96 ILE A N 1
ATOM 728 C CA . ILE A 1 96 ? 24.084 18.086 9.872 1.00 44.12 96 ILE A CA 1
ATOM 729 C C . ILE A 1 96 ? 25.381 17.386 9.437 1.00 44.12 96 ILE A C 1
ATOM 731 O O . ILE A 1 96 ? 26.365 18.011 9.050 1.00 44.12 96 ILE A O 1
ATOM 735 N N . ALA A 1 97 ? 25.414 16.064 9.575 1.00 34.56 97 ALA A N 1
ATOM 736 C CA . ALA A 1 97 ? 26.387 15.218 8.922 1.00 34.56 97 ALA A CA 1
ATOM 737 C C . ALA A 1 97 ? 25.901 15.081 7.484 1.00 34.56 97 ALA A C 1
ATOM 739 O O . ALA A 1 97 ? 25.008 14.296 7.181 1.00 34.56 97 ALA A O 1
ATOM 740 N N . LYS A 1 98 ? 26.435 15.976 6.653 1.00 34.06 98 LYS A N 1
ATOM 741 C CA . LYS A 1 98 ? 26.595 15.875 5.204 1.00 34.06 98 LYS A CA 1
ATOM 742 C C . LYS A 1 98 ? 26.038 14.560 4.636 1.00 34.06 98 LYS A C 1
ATOM 744 O O . LYS A 1 98 ? 26.696 13.524 4.674 1.00 34.06 98 LYS A O 1
ATOM 749 N N . PHE A 1 99 ? 24.802 14.635 4.152 1.00 37.50 99 PHE A N 1
ATOM 750 C CA . PHE A 1 99 ? 24.124 13.564 3.436 1.00 37.50 99 PHE A CA 1
ATOM 751 C C . PHE A 1 99 ? 24.798 13.443 2.064 1.00 37.50 99 PHE A C 1
ATOM 753 O O . PHE A 1 99 ? 24.381 14.073 1.096 1.00 37.50 99 PHE A O 1
ATOM 760 N N . GLU A 1 100 ? 25.917 12.724 2.000 1.00 31.61 100 GLU A N 1
ATOM 761 C CA . GLU A 1 100 ? 26.423 12.239 0.721 1.00 31.61 100 GLU A CA 1
ATOM 762 C C . GLU A 1 100 ? 25.662 10.953 0.378 1.00 31.61 100 GLU A C 1
ATOM 764 O O . GLU A 1 100 ? 25.827 9.918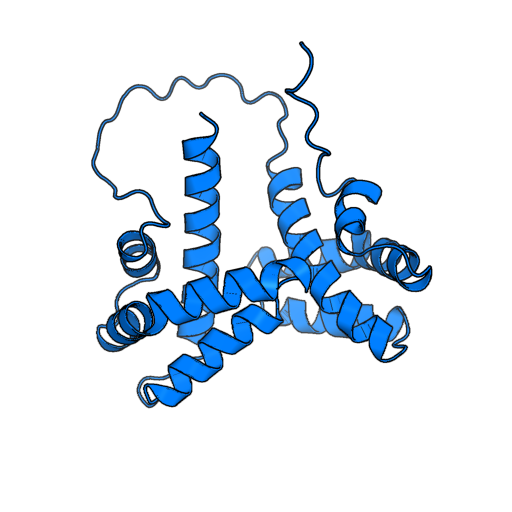 1.015 1.00 31.61 100 GLU A O 1
ATOM 769 N N . GLU A 1 101 ? 24.752 11.102 -0.586 1.00 37.69 101 GLU A N 1
ATOM 770 C CA . GLU A 1 101 ? 24.364 10.092 -1.574 1.00 37.69 101 GLU A CA 1
ATOM 771 C C . GLU A 1 101 ? 23.967 8.697 -1.047 1.00 37.69 101 GLU A C 1
ATOM 773 O O . GLU A 1 101 ? 24.461 7.670 -1.499 1.00 37.69 101 GLU A O 1
ATOM 778 N N . PHE A 1 102 ? 22.983 8.642 -0.146 1.00 38.94 102 PHE A N 1
ATOM 779 C CA . PHE A 1 102 ? 22.096 7.478 -0.055 1.00 38.94 102 PHE A CA 1
ATOM 780 C C . PHE A 1 102 ? 20.718 7.923 -0.535 1.00 38.94 102 PHE A C 1
ATOM 782 O O . PHE A 1 102 ? 19.955 8.544 0.202 1.00 38.94 102 PHE A O 1
ATOM 789 N N . SER A 1 103 ? 20.469 7.741 -1.831 1.00 38.84 103 SER A N 1
ATOM 790 C CA . SER A 1 103 ? 19.305 8.293 -2.520 1.00 38.84 103 SER A CA 1
ATOM 791 C C . SER A 1 103 ? 18.004 7.870 -1.834 1.00 38.84 103 SER A C 1
ATOM 793 O O . SER A 1 103 ? 17.580 6.722 -1.935 1.00 38.84 103 SER A O 1
ATOM 795 N N . SER A 1 104 ? 17.346 8.829 -1.180 1.00 44.06 104 SER A N 1
ATOM 796 C CA . SER A 1 104 ? 15.943 8.752 -0.749 1.00 44.06 104 SER A CA 1
ATOM 797 C C . SER A 1 104 ? 15.030 8.241 -1.883 1.00 44.06 104 SER A C 1
ATOM 799 O O . SER A 1 104 ? 14.079 7.502 -1.638 1.00 44.06 104 SER A O 1
ATOM 801 N N . ALA A 1 105 ? 15.396 8.511 -3.144 1.00 47.22 105 ALA A N 1
ATOM 802 C CA . ALA A 1 105 ? 14.684 8.014 -4.317 1.00 47.22 105 ALA A CA 1
ATOM 803 C C . ALA A 1 105 ? 14.847 6.503 -4.564 1.00 47.22 105 ALA A C 1
ATOM 805 O O . ALA A 1 105 ? 13.984 5.920 -5.205 1.00 47.22 105 ALA A O 1
ATOM 806 N N . SER A 1 106 ? 15.896 5.843 -4.054 1.00 57.47 106 SER A N 1
ATOM 807 C CA . SER A 1 106 ? 16.037 4.380 -4.160 1.00 57.47 106 SER A CA 1
ATOM 808 C C . SER A 1 106 ? 15.147 3.657 -3.152 1.00 57.47 106 SER A C 1
ATOM 810 O O . SER A 1 106 ? 14.584 2.621 -3.471 1.00 57.47 106 SER A O 1
ATOM 812 N N . THR A 1 107 ? 14.941 4.222 -1.961 1.00 65.00 107 THR A N 1
ATOM 813 C CA . THR A 1 107 ? 14.000 3.654 -0.985 1.00 65.00 107 THR A CA 1
ATOM 814 C C . THR A 1 107 ? 12.553 3.840 -1.436 1.00 65.00 107 THR A C 1
ATOM 816 O O . THR A 1 107 ? 11.797 2.877 -1.493 1.00 65.00 107 THR A O 1
ATOM 819 N N . VAL A 1 108 ? 12.178 5.066 -1.810 1.00 67.88 108 VAL A N 1
ATOM 820 C CA . VAL A 1 108 ? 10.835 5.371 -2.322 1.00 67.88 108 VAL A CA 1
ATOM 821 C C . VAL A 1 108 ? 10.586 4.655 -3.656 1.00 67.88 108 VAL A C 1
ATOM 823 O O . VAL A 1 108 ? 9.542 4.040 -3.840 1.00 67.88 108 VAL A O 1
ATOM 826 N N . GLY A 1 109 ? 11.570 4.641 -4.559 1.00 70.75 109 GLY A N 1
ATOM 827 C CA . GLY A 1 109 ? 11.492 3.930 -5.836 1.00 70.75 109 GLY A CA 1
ATOM 828 C C . GLY A 1 109 ? 11.400 2.410 -5.691 1.00 70.75 109 GLY A C 1
ATOM 829 O O . GLY A 1 109 ? 10.725 1.775 -6.497 1.00 70.75 109 GLY A O 1
ATOM 830 N N . CYS A 1 110 ? 12.013 1.829 -4.655 1.00 76.19 110 CYS A N 1
ATOM 831 C CA . CYS A 1 110 ? 11.863 0.414 -4.318 1.00 76.19 110 CYS A CA 1
ATOM 832 C C . CYS A 1 110 ? 10.437 0.093 -3.845 1.00 76.19 110 CYS A C 1
ATOM 834 O O . CYS A 1 110 ? 9.851 -0.879 -4.308 1.00 76.19 110 CYS A O 1
ATOM 836 N N . LEU A 1 111 ? 9.837 0.950 -3.010 1.00 74.44 111 LEU A N 1
ATOM 837 C CA . LEU A 1 111 ? 8.448 0.784 -2.561 1.00 74.44 111 LEU A CA 1
ATOM 838 C C . LEU A 1 111 ? 7.448 0.910 -3.712 1.00 74.44 111 LEU A C 1
ATOM 840 O O . LEU A 1 111 ? 6.552 0.077 -3.842 1.00 74.44 111 LEU A O 1
ATOM 844 N N . PHE A 1 112 ? 7.620 1.923 -4.568 1.00 73.88 112 PHE A N 1
ATOM 845 C CA . PHE A 1 112 ? 6.821 2.035 -5.785 1.00 73.88 112 PHE A CA 1
ATOM 846 C C . PHE A 1 112 ? 7.004 0.797 -6.658 1.00 73.88 112 PHE A C 1
ATOM 848 O O . PHE A 1 112 ? 6.015 0.232 -7.112 1.00 73.88 112 PHE A O 1
ATOM 855 N N . CYS A 1 113 ? 8.238 0.320 -6.823 1.00 80.31 113 CYS A N 1
ATOM 856 C CA . CYS A 1 113 ? 8.496 -0.884 -7.598 1.00 80.31 113 CYS A CA 1
ATOM 857 C C . CYS A 1 113 ? 7.737 -2.096 -7.076 1.00 80.31 113 CYS A C 1
ATOM 859 O O . CYS A 1 113 ? 7.047 -2.746 -7.856 1.00 80.31 113 CYS A O 1
ATOM 861 N N . ASP A 1 114 ? 7.824 -2.372 -5.776 1.00 80.75 114 ASP A N 1
ATOM 862 C CA . ASP A 1 114 ? 7.121 -3.497 -5.170 1.00 80.75 114 ASP A CA 1
ATOM 863 C C . ASP A 1 114 ? 5.605 -3.365 -5.399 1.00 80.75 114 ASP A C 1
ATOM 865 O O . ASP A 1 114 ? 4.973 -4.310 -5.867 1.00 80.75 114 ASP A O 1
ATOM 869 N N . TYR A 1 115 ? 5.018 -2.181 -5.181 1.00 77.75 115 TYR A N 1
ATOM 870 C CA . TYR A 1 115 ? 3.600 -1.937 -5.485 1.00 77.75 115 TYR A CA 1
ATOM 871 C C . TYR A 1 115 ? 3.252 -2.257 -6.946 1.00 77.75 115 TYR A C 1
ATOM 873 O O . TYR A 1 115 ? 2.319 -3.017 -7.219 1.00 77.75 115 TYR A O 1
ATOM 881 N N . PHE A 1 116 ? 4.019 -1.718 -7.896 1.00 76.81 116 PHE A N 1
ATOM 882 C CA . PHE A 1 116 ? 3.764 -1.940 -9.315 1.00 76.81 116 PHE A CA 1
ATOM 883 C C . PHE A 1 116 ? 3.963 -3.405 -9.702 1.00 76.81 116 PHE A C 1
ATOM 885 O O . PHE A 1 116 ? 3.116 -3.942 -10.405 1.00 76.81 116 PHE A O 1
ATOM 892 N N . VAL A 1 117 ? 4.986 -4.098 -9.197 1.00 84.19 117 VAL A N 1
ATOM 893 C CA . VAL A 1 117 ? 5.178 -5.540 -9.425 1.00 84.19 117 VAL A CA 1
ATOM 894 C C . VAL A 1 117 ? 3.950 -6.340 -8.992 1.00 84.19 117 VAL A C 1
ATOM 896 O O . VAL A 1 117 ? 3.468 -7.154 -9.777 1.00 84.19 117 VAL A O 1
ATOM 899 N N . GLY A 1 118 ? 3.390 -6.066 -7.810 1.00 79.75 118 GLY A N 1
ATOM 900 C CA . GLY A 1 118 ? 2.176 -6.745 -7.341 1.00 79.75 118 GLY A CA 1
ATOM 901 C C . GLY A 1 118 ? 0.957 -6.503 -8.240 1.00 79.75 118 GLY A C 1
ATOM 902 O O . GLY A 1 118 ? 0.145 -7.402 -8.467 1.00 79.75 118 GLY A O 1
ATOM 903 N N . GLN A 1 119 ? 0.835 -5.302 -8.810 1.00 77.81 119 GLN A N 1
ATOM 904 C CA . GLN A 1 119 ? -0.217 -4.997 -9.785 1.00 77.81 119 GLN A CA 1
ATOM 905 C C . GLN A 1 119 ? 0.030 -5.714 -11.119 1.00 77.81 119 GLN A C 1
ATOM 907 O O . GLN A 1 119 ? -0.901 -6.256 -11.715 1.00 77.81 119 GLN A O 1
ATOM 912 N N . LEU A 1 120 ? 1.285 -5.767 -11.565 1.00 80.75 120 LEU A N 1
ATOM 913 C CA . LEU A 1 120 ? 1.696 -6.406 -12.811 1.00 80.75 120 LEU A CA 1
ATOM 914 C C . LEU A 1 120 ? 1.536 -7.927 -12.786 1.00 80.75 120 LEU A C 1
ATOM 916 O O . LEU A 1 120 ? 1.135 -8.487 -13.805 1.00 80.75 120 LEU A O 1
ATOM 920 N N . GLU A 1 121 ? 1.763 -8.588 -11.645 1.00 80.69 121 GLU A N 1
ATOM 921 C CA . GLU A 1 121 ? 1.499 -10.027 -11.475 1.00 80.69 121 GLU A CA 1
ATOM 922 C C . GLU A 1 121 ? 0.069 -10.381 -11.928 1.00 80.69 121 GLU A C 1
ATOM 924 O O . GLU A 1 121 ? -0.124 -11.274 -12.754 1.00 80.69 121 GLU A O 1
ATOM 929 N N . LYS A 1 122 ? -0.932 -9.607 -11.489 1.00 79.19 122 LYS A N 1
ATOM 930 C CA . LYS A 1 122 ? -2.351 -9.832 -11.823 1.00 79.19 122 LYS A CA 1
ATOM 931 C C . LYS A 1 122 ? -2.655 -9.629 -13.305 1.00 79.19 122 LYS A C 1
ATOM 933 O O . LYS A 1 122 ? -3.506 -10.314 -13.868 1.00 79.19 122 LYS A O 1
ATOM 938 N N . PHE A 1 123 ? -1.984 -8.672 -13.941 1.00 79.25 123 PHE A N 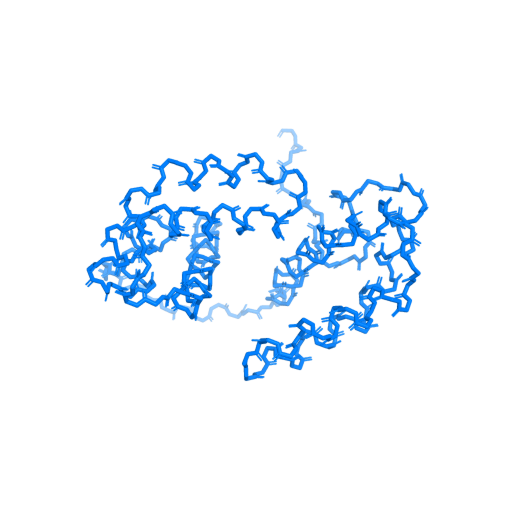1
ATOM 939 C CA . PHE A 1 123 ? -2.157 -8.402 -15.366 1.00 79.25 123 PHE A CA 1
ATOM 940 C C . PHE A 1 123 ? -1.515 -9.480 -16.241 1.00 79.25 123 PHE A C 1
ATOM 942 O O . PHE A 1 123 ? -2.091 -9.878 -17.257 1.00 79.25 123 PHE A O 1
ATOM 949 N N . VAL A 1 124 ? -0.357 -9.995 -15.826 1.00 76.50 124 VAL A N 1
ATOM 950 C CA . VAL A 1 124 ? 0.324 -11.098 -16.511 1.00 76.50 124 VAL A CA 1
ATOM 951 C C . VAL A 1 124 ? -0.494 -12.389 -16.409 1.00 76.50 124 VAL A C 1
ATOM 953 O O . VAL A 1 124 ? -0.632 -13.093 -17.409 1.00 76.50 124 VAL A O 1
ATOM 956 N N . GLU A 1 125 ? -1.130 -12.667 -15.266 1.00 76.00 125 GLU A N 1
ATOM 957 C CA . GLU A 1 125 ? -2.022 -13.828 -15.095 1.00 76.00 125 GLU A CA 1
ATOM 958 C C . GLU A 1 125 ? -3.184 -13.862 -16.104 1.00 76.00 125 GLU A C 1
ATOM 960 O O . GLU A 1 125 ? -3.599 -14.936 -16.548 1.00 76.00 125 GLU A O 1
ATOM 965 N N . VAL A 1 126 ? -3.690 -12.694 -16.510 1.00 79.94 126 VAL A N 1
ATOM 966 C CA . VAL A 1 126 ? -4.785 -12.573 -17.489 1.00 79.94 126 VAL A CA 1
ATOM 967 C C . VAL A 1 126 ? -4.304 -12.337 -18.926 1.00 79.94 126 VAL A C 1
ATOM 969 O O . VAL A 1 126 ? -5.132 -12.124 -19.809 1.00 79.94 126 VAL A O 1
ATOM 972 N N . ASN A 1 127 ? -2.994 -12.433 -19.188 1.00 81.75 127 ASN A N 1
ATOM 973 C CA . ASN A 1 127 ? -2.360 -12.142 -20.482 1.00 81.75 127 ASN A CA 1
ATOM 974 C C . ASN A 1 127 ? -2.679 -10.734 -21.021 1.00 81.75 127 ASN A C 1
ATOM 976 O O . ASN A 1 127 ? -2.882 -10.563 -22.227 1.00 81.75 127 ASN A O 1
ATOM 980 N N . ALA A 1 128 ? -2.738 -9.729 -20.142 1.00 84.62 128 ALA A N 1
ATOM 981 C CA . ALA A 1 128 ? -2.872 -8.342 -20.571 1.00 84.62 128 ALA A CA 1
ATOM 982 C C . ALA A 1 128 ? -1.636 -7.901 -21.371 1.00 84.62 128 ALA A C 1
ATOM 984 O O . ALA A 1 128 ? -0.500 -8.272 -21.068 1.00 84.62 128 ALA A O 1
ATOM 985 N N . THR A 1 129 ? -1.854 -7.092 -22.403 1.00 87.25 129 THR A N 1
ATOM 986 C CA . THR A 1 129 ? -0.774 -6.488 -23.186 1.00 87.25 129 THR A CA 1
ATOM 987 C C . THR A 1 129 ? -0.115 -5.348 -22.409 1.00 87.25 129 THR A C 1
ATOM 989 O O . THR A 1 129 ? -0.762 -4.682 -21.603 1.00 87.25 129 THR A O 1
ATOM 992 N N . GLN A 1 130 ? 1.161 -5.065 -22.689 1.00 85.12 130 GLN A N 1
ATOM 993 C CA . GLN A 1 130 ? 1.890 -3.960 -22.051 1.00 85.12 130 GLN A CA 1
ATOM 994 C C . GLN A 1 1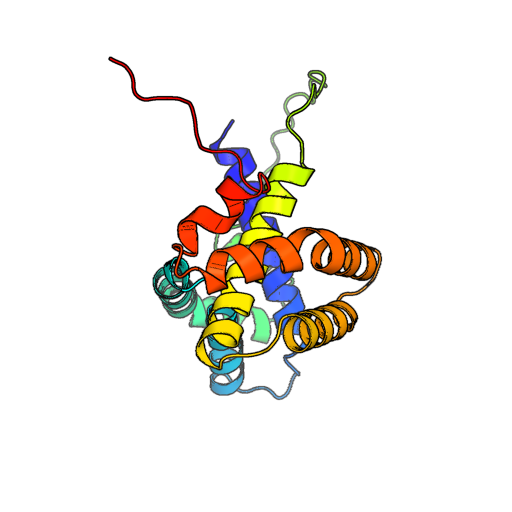30 ? 1.118 -2.629 -22.119 1.00 85.12 130 GLN A C 1
ATOM 996 O O . GLN A 1 130 ? 1.015 -1.923 -21.123 1.00 85.12 130 GLN A O 1
ATOM 1001 N N . SER A 1 131 ? 0.501 -2.318 -23.262 1.00 86.06 131 SER A N 1
ATOM 1002 C CA . SER A 1 131 ? -0.269 -1.079 -23.425 1.00 86.06 131 SER A CA 1
ATOM 1003 C C . SER A 1 131 ? -1.560 -1.042 -22.598 1.00 86.06 131 SER A C 1
ATOM 1005 O O . SER A 1 131 ? -1.972 0.032 -22.170 1.00 86.06 131 SER A O 1
ATOM 1007 N N . GLU A 1 132 ? -2.214 -2.184 -22.361 1.00 86.44 132 GLU A N 1
ATOM 1008 C CA . GLU A 1 132 ? -3.386 -2.252 -21.470 1.00 86.44 132 GLU A CA 1
ATOM 1009 C C . GLU A 1 132 ? -2.989 -2.016 -20.010 1.00 86.44 132 GLU A C 1
ATOM 1011 O O . GLU A 1 132 ? -3.719 -1.362 -19.264 1.00 86.44 132 GLU A O 1
ATOM 1016 N N . ILE A 1 133 ? -1.815 -2.516 -19.627 1.00 84.81 133 ILE A N 1
ATOM 1017 C CA . ILE A 1 133 ? -1.231 -2.353 -18.298 1.00 84.81 133 ILE A CA 1
ATOM 1018 C C . ILE A 1 133 ? -0.855 -0.892 -18.036 1.00 84.81 133 ILE A C 1
ATOM 1020 O O . ILE A 1 133 ? -1.295 -0.322 -17.040 1.00 84.81 133 ILE A O 1
ATOM 1024 N N . GLU A 1 134 ? -0.071 -0.28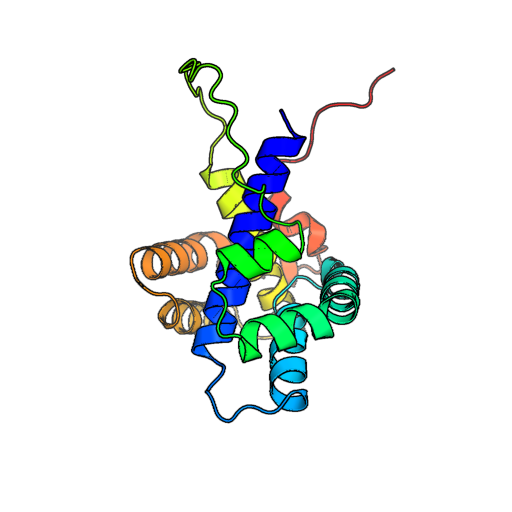1 -18.929 1.00 85.94 134 GLU A N 1
ATOM 1025 C CA . GLU A 1 134 ? 0.340 1.128 -18.828 1.00 85.94 134 GLU A CA 1
ATOM 1026 C C . GLU A 1 134 ? -0.884 2.040 -18.730 1.00 85.94 134 GLU A C 1
ATOM 1028 O O . GLU A 1 134 ? -0.991 2.839 -17.804 1.00 85.94 134 GLU A O 1
ATOM 1033 N N . TYR A 1 135 ? -1.879 1.829 -19.601 1.00 86.44 135 TYR A N 1
ATOM 1034 C CA . TYR A 1 135 ? -3.123 2.593 -19.573 1.00 86.44 135 TYR A CA 1
ATOM 1035 C C . TYR A 1 135 ? -3.854 2.493 -18.229 1.00 86.44 135 TYR A C 1
ATOM 1037 O O . TYR A 1 135 ? -4.383 3.490 -17.733 1.00 86.44 135 TYR A O 1
ATOM 1045 N N . PHE A 1 136 ? -3.920 1.296 -17.639 1.00 85.25 136 PHE A N 1
ATOM 1046 C CA . PHE A 1 136 ? -4.563 1.115 -16.343 1.00 85.25 136 PHE A CA 1
ATOM 1047 C C . PHE A 1 136 ? -3.802 1.835 -15.228 1.00 85.25 136 PHE A C 1
ATOM 1049 O O . PHE A 1 136 ? -4.428 2.505 -14.408 1.00 85.25 136 PHE A O 1
ATOM 1056 N N . LEU A 1 137 ? -2.474 1.711 -15.195 1.00 83.56 137 LEU A N 1
ATOM 1057 C CA . LEU A 1 137 ? -1.644 2.315 -14.155 1.00 83.56 137 LEU A CA 1
ATOM 1058 C C . LEU A 1 137 ? -1.623 3.845 -14.260 1.00 83.56 137 LEU A C 1
ATOM 1060 O O . LEU A 1 137 ? -1.773 4.510 -13.240 1.00 83.56 137 LEU A O 1
ATOM 1064 N N . ASP A 1 138 ? -1.583 4.406 -15.470 1.00 85.81 138 ASP A N 1
ATOM 1065 C CA . ASP A 1 138 ? -1.741 5.849 -15.698 1.00 85.81 138 ASP A CA 1
ATOM 1066 C C . ASP A 1 138 ? -3.094 6.363 -15.197 1.00 85.81 138 ASP A C 1
ATOM 1068 O O . ASP A 1 138 ? -3.195 7.420 -14.574 1.00 85.81 138 ASP A O 1
ATOM 1072 N N . LYS A 1 139 ? -4.165 5.598 -15.440 1.00 84.06 139 LYS A N 1
ATOM 1073 C CA . LYS A 1 139 ? -5.505 5.908 -14.919 1.00 84.06 139 LYS A CA 1
ATOM 1074 C C . LYS A 1 139 ? -5.574 5.801 -13.399 1.00 84.06 139 LYS A C 1
ATOM 1076 O O . LYS A 1 139 ? -6.367 6.507 -12.780 1.00 84.06 139 LYS A O 1
ATOM 1081 N N . ASP A 1 140 ? -4.784 4.919 -12.802 1.00 80.75 140 ASP A N 1
ATOM 1082 C CA . ASP A 1 140 ? -4.668 4.797 -11.352 1.00 80.75 140 ASP A CA 1
ATOM 1083 C C . ASP A 1 140 ? -3.888 5.981 -10.765 1.00 80.75 140 ASP A C 1
ATOM 1085 O O . ASP A 1 140 ? -4.267 6.488 -9.710 1.00 80.75 140 ASP A O 1
ATOM 1089 N N . CYS A 1 141 ? -2.894 6.504 -11.495 1.00 82.69 141 CYS A N 1
ATOM 1090 C CA . CYS A 1 141 ? -2.138 7.687 -11.092 1.00 82.69 141 CYS A CA 1
ATOM 1091 C C . CYS A 1 141 ? -3.021 8.932 -10.895 1.00 82.69 141 CYS A C 1
ATOM 1093 O O . CYS A 1 141 ? -2.748 9.738 -10.004 1.00 82.69 141 CYS A O 1
ATOM 1095 N N . ASP A 1 142 ? -4.116 9.057 -11.660 1.00 83.44 142 ASP A N 1
ATOM 1096 C CA . ASP A 1 142 ? -5.111 10.138 -11.531 1.00 83.44 142 ASP A CA 1
ATOM 1097 C C . ASP A 1 142 ? -5.783 10.177 -10.139 1.00 83.44 142 ASP A C 1
ATOM 1099 O O . ASP A 1 142 ? -6.414 11.173 -9.777 1.00 83.44 142 ASP A O 1
ATOM 1103 N N . LYS A 1 143 ? -5.686 9.094 -9.353 1.00 77.56 143 LYS A N 1
ATOM 1104 C CA . LYS A 1 143 ? -6.246 9.016 -7.996 1.00 77.56 143 LYS A CA 1
ATOM 1105 C C . LYS A 1 143 ? -5.358 9.679 -6.947 1.00 77.56 143 LYS A C 1
ATOM 1107 O O . LYS A 1 143 ? -5.859 9.986 -5.868 1.00 77.56 143 LYS A O 1
ATOM 1112 N N . TYR A 1 144 ? -4.075 9.895 -7.232 1.00 72.62 144 TYR A N 1
ATOM 1113 C CA . TYR A 1 144 ? -3.165 10.550 -6.297 1.00 72.62 144 TYR A CA 1
ATOM 1114 C C . TYR A 1 144 ? -3.255 12.076 -6.436 1.00 72.62 144 TYR A C 1
ATOM 1116 O O . TYR A 1 144 ? -3.359 12.621 -7.532 1.00 72.62 144 TYR A O 1
ATOM 1124 N N . GLY A 1 145 ? -3.220 12.794 -5.313 1.00 67.81 145 GLY A N 1
ATOM 1125 C CA . GLY A 1 145 ? -3.234 14.258 -5.292 1.00 67.81 145 GLY A CA 1
ATOM 1126 C C . GLY A 1 145 ? -1.833 14.881 -5.332 1.00 67.81 145 GLY A C 1
ATOM 1127 O O . GLY A 1 145 ? -0.852 14.291 -4.884 1.00 67.81 145 GLY A O 1
ATOM 1128 N N . GLY A 1 146 ? -1.737 16.127 -5.806 1.00 69.69 146 GLY A N 1
ATOM 1129 C CA . GLY A 1 146 ? -0.511 16.931 -5.711 1.00 69.69 146 GLY A CA 1
ATOM 1130 C C . GLY A 1 146 ? 0.643 16.433 -6.594 1.00 69.69 146 GLY A C 1
ATOM 1131 O O . GLY A 1 146 ? 0.425 15.989 -7.717 1.00 69.69 146 GLY A O 1
ATOM 1132 N N . GLY A 1 147 ? 1.884 16.546 -6.104 1.00 67.62 147 GLY A N 1
ATOM 1133 C CA . GLY A 1 147 ? 3.094 16.141 -6.844 1.00 67.62 147 GLY A CA 1
ATOM 1134 C C . GLY A 1 147 ? 3.220 14.629 -7.077 1.00 67.62 147 GLY A C 1
ATOM 1135 O O . GLY A 1 147 ? 3.910 14.202 -8.002 1.00 67.62 147 GLY A O 1
ATOM 1136 N N . TYR A 1 148 ? 2.490 13.822 -6.306 1.00 66.94 148 TYR A N 1
ATOM 1137 C CA . TYR A 1 148 ? 2.525 12.364 -6.399 1.00 66.94 148 TYR A CA 1
ATOM 1138 C C . TYR A 1 148 ? 1.905 11.828 -7.689 1.00 66.94 148 TYR A C 1
ATOM 1140 O O . TYR A 1 148 ? 2.387 10.833 -8.218 1.00 66.94 148 TYR A O 1
ATOM 1148 N N . ALA A 1 149 ? 0.896 12.506 -8.246 1.00 75.44 149 ALA A N 1
ATOM 1149 C CA . ALA A 1 149 ? 0.330 12.127 -9.542 1.00 75.44 149 ALA A CA 1
ATOM 1150 C C . ALA A 1 149 ? 1.399 12.164 -10.644 1.00 75.44 149 ALA A C 1
ATOM 1152 O O . ALA A 1 149 ? 1.539 11.221 -11.417 1.00 75.44 149 ALA A O 1
ATOM 1153 N N . SER A 1 150 ? 2.203 13.233 -10.684 1.00 76.19 150 SER A N 1
ATOM 1154 C CA . SER A 1 150 ? 3.286 13.359 -11.663 1.00 76.19 150 SER A CA 1
ATOM 1155 C C . SER A 1 150 ? 4.417 12.362 -11.431 1.00 76.19 150 SER A C 1
ATOM 1157 O O . SER A 1 150 ? 4.963 11.839 -12.396 1.00 76.19 150 SER A O 1
ATOM 1159 N N . GLU A 1 151 ? 4.763 12.077 -10.175 1.00 74.62 151 GLU A N 1
ATOM 1160 C CA . GLU A 1 151 ? 5.779 11.069 -9.849 1.00 74.62 151 GLU A CA 1
ATOM 1161 C C . GLU A 1 151 ? 5.312 9.659 -10.228 1.00 74.62 151 GLU A C 1
ATOM 1163 O O . GLU A 1 151 ? 6.094 8.895 -10.789 1.00 74.62 151 GLU A O 1
ATOM 1168 N N . CYS A 1 152 ? 4.032 9.347 -10.008 1.00 80.56 152 CYS A N 1
ATOM 1169 C CA . CYS A 1 152 ? 3.407 8.097 -10.430 1.00 80.56 152 CYS A CA 1
ATOM 1170 C C . CYS A 1 152 ? 3.484 7.917 -11.950 1.00 80.56 152 CYS A C 1
ATOM 1172 O O . CYS A 1 152 ? 3.979 6.891 -12.403 1.00 80.56 152 CYS A O 1
ATOM 1174 N N . VAL A 1 153 ? 3.091 8.927 -12.735 1.00 84.19 153 VAL A N 1
ATOM 1175 C CA . VAL A 1 153 ? 3.154 8.861 -14.210 1.00 84.19 153 VAL A CA 1
ATOM 1176 C C . VAL A 1 153 ? 4.592 8.662 -14.695 1.00 84.19 153 VAL A C 1
ATOM 1178 O O . VAL A 1 153 ? 4.858 7.779 -15.502 1.00 84.19 153 VAL A O 1
ATOM 1181 N N . VAL A 1 154 ? 5.552 9.417 -14.146 1.00 83.56 154 VAL A N 1
ATOM 1182 C CA . VAL A 1 154 ? 6.977 9.235 -14.482 1.00 83.56 154 VAL A CA 1
ATOM 1183 C C . VAL A 1 154 ? 7.444 7.817 -14.157 1.00 83.56 154 VAL A C 1
ATOM 1185 O O . VAL A 1 154 ? 8.245 7.245 -14.897 1.00 83.56 154 VAL A O 1
ATOM 1188 N N . TYR A 1 155 ? 6.955 7.246 -13.058 1.00 77.50 155 TYR A N 1
ATOM 1189 C CA . TYR A 1 155 ? 7.284 5.883 -12.680 1.00 77.50 155 TYR A CA 1
ATOM 1190 C C . TYR A 1 155 ? 6.705 4.861 -13.665 1.00 77.50 155 TYR A C 1
ATOM 1192 O O . TYR A 1 155 ? 7.430 3.969 -14.114 1.00 77.50 155 TYR A O 1
ATOM 1200 N N . VAL A 1 156 ? 5.424 5.004 -14.021 1.00 85.06 156 VAL A N 1
ATOM 1201 C CA . VAL A 1 156 ? 4.752 4.141 -15.000 1.00 85.06 156 VAL A CA 1
ATOM 1202 C C . VAL A 1 156 ? 5.531 4.147 -16.313 1.00 85.06 156 VAL A C 1
ATOM 1204 O O . VAL A 1 156 ? 5.971 3.089 -16.759 1.00 85.06 156 VAL A O 1
ATOM 1207 N N . ASP A 1 157 ? 5.842 5.327 -16.843 1.00 84.69 157 ASP A N 1
ATOM 1208 C CA . ASP A 1 157 ? 6.572 5.481 -18.104 1.00 84.69 157 ASP A CA 1
ATOM 1209 C C . ASP A 1 157 ? 7.974 4.844 -18.087 1.00 84.69 157 ASP A C 1
ATOM 1211 O O . ASP A 1 157 ? 8.441 4.312 -19.098 1.00 84.69 157 ASP A O 1
ATOM 1215 N N . GLN A 1 158 ? 8.690 4.918 -16.960 1.00 81.81 158 GLN A N 1
ATOM 1216 C CA . GLN A 1 158 ? 10.092 4.489 -16.889 1.00 81.81 158 GLN A CA 1
ATOM 1217 C C . GLN A 1 158 ? 10.273 3.011 -16.540 1.00 81.81 158 GLN A C 1
ATOM 1219 O O . GLN A 1 158 ? 11.188 2.362 -17.064 1.00 81.81 158 GLN A O 1
ATOM 1224 N N . TYR A 1 159 ? 9.447 2.476 -15.641 1.00 79.75 159 TYR A N 1
ATOM 1225 C CA . TYR A 1 159 ? 9.713 1.184 -15.005 1.00 79.75 159 TYR A CA 1
ATOM 1226 C C . TYR A 1 159 ? 8.743 0.084 -15.439 1.00 79.75 159 TYR A C 1
ATOM 1228 O O . TYR A 1 159 ? 9.166 -1.068 -15.554 1.00 79.75 159 TYR A O 1
ATOM 1236 N N . VAL A 1 160 ? 7.481 0.405 -15.746 1.00 83.69 160 VAL A N 1
ATOM 1237 C CA . VAL A 1 160 ? 6.475 -0.603 -16.132 1.00 83.69 160 VAL A CA 1
ATOM 1238 C C . VAL A 1 160 ? 6.876 -1.403 -17.377 1.00 83.69 160 VAL A C 1
ATOM 1240 O O . VAL A 1 160 ? 6.777 -2.627 -17.306 1.00 83.69 160 VAL A O 1
ATOM 1243 N N . PRO A 1 161 ? 7.415 -0.811 -18.465 1.00 85.88 161 PRO A N 1
ATOM 1244 C CA . PRO A 1 161 ? 7.876 -1.588 -19.620 1.00 85.88 161 PRO A CA 1
ATOM 1245 C C . PRO A 1 161 ? 8.898 -2.671 -19.252 1.00 85.88 161 PRO A C 1
ATOM 1247 O O . PRO A 1 161 ? 8.808 -3.811 -19.706 1.00 85.88 161 PRO A O 1
ATOM 1250 N N . GLN A 1 162 ? 9.861 -2.319 -18.395 1.00 84.06 162 GLN A N 1
ATOM 1251 C CA . GLN A 1 162 ? 10.939 -3.216 -17.972 1.00 84.06 162 GLN A CA 1
ATOM 1252 C C . GLN A 1 162 ? 10.411 -4.321 -17.050 1.00 84.06 162 GLN A C 1
ATOM 1254 O O . GLN A 1 162 ? 10.817 -5.475 -17.165 1.00 84.06 162 GLN A O 1
ATOM 1259 N N . LEU A 1 163 ? 9.474 -3.982 -16.162 1.00 80.88 163 LEU A N 1
ATOM 1260 C CA . LEU A 1 163 ? 8.836 -4.934 -15.258 1.00 80.88 163 LEU A CA 1
ATOM 1261 C C . LEU A 1 163 ? 7.902 -5.906 -15.991 1.00 80.88 163 LEU A C 1
ATOM 1263 O O . LEU A 1 163 ? 7.904 -7.096 -15.683 1.00 80.88 163 LEU A O 1
ATOM 1267 N N . VAL A 1 164 ? 7.136 -5.432 -16.978 1.00 84.50 164 VAL A N 1
ATOM 1268 C CA . VAL A 1 164 ? 6.279 -6.287 -17.816 1.00 84.50 164 VAL A CA 1
ATOM 1269 C C . VAL A 1 164 ? 7.127 -7.277 -18.606 1.00 84.50 164 VAL A C 1
ATOM 1271 O O . VAL A 1 164 ? 6.820 -8.467 -18.596 1.00 84.50 164 VAL A O 1
ATOM 1274 N N . ASP A 1 165 ? 8.212 -6.819 -19.238 1.00 83.75 165 ASP A N 1
ATOM 1275 C CA . ASP A 1 165 ? 9.137 -7.703 -19.955 1.00 83.75 165 ASP A CA 1
ATOM 1276 C C . ASP A 1 165 ? 9.750 -8.752 -19.015 1.00 83.75 165 ASP A C 1
ATOM 1278 O O . ASP A 1 165 ? 9.747 -9.947 -19.319 1.00 83.75 165 ASP A O 1
ATOM 1282 N N . TYR A 1 166 ? 10.188 -8.335 -17.825 1.00 81.44 166 TYR A N 1
ATOM 1283 C CA . TYR A 1 166 ? 10.736 -9.233 -16.810 1.00 81.44 166 TYR A CA 1
ATOM 1284 C C . TYR A 1 166 ? 9.741 -10.332 -16.398 1.00 81.44 166 TYR A C 1
ATOM 1286 O O . TYR A 1 166 ? 10.073 -11.523 -16.400 1.00 81.44 166 TYR A O 1
ATOM 1294 N N . LEU A 1 167 ? 8.502 -9.948 -16.081 1.00 78.31 167 LEU A N 1
ATOM 1295 C CA . LEU A 1 167 ? 7.460 -10.862 -15.610 1.00 78.31 167 LEU A CA 1
ATOM 1296 C C . LEU A 1 167 ? 6.918 -11.768 -16.728 1.00 78.31 167 LEU A C 1
ATOM 1298 O O . LEU A 1 167 ? 6.670 -12.951 -16.489 1.00 78.31 167 LEU A O 1
ATOM 1302 N N . ALA A 1 168 ? 6.815 -11.270 -17.965 1.00 79.38 168 ALA A N 1
ATOM 1303 C CA . ALA A 1 168 ? 6.389 -12.056 -19.127 1.00 79.38 168 ALA A CA 1
ATOM 1304 C C . ALA A 1 168 ? 7.340 -13.229 -19.439 1.00 79.38 168 ALA A C 1
ATOM 1306 O O . ALA A 1 168 ? 6.922 -14.251 -19.988 1.00 79.38 168 ALA A O 1
ATOM 1307 N N . HIS A 1 169 ? 8.610 -13.129 -19.037 1.00 80.31 169 HIS A N 1
ATOM 1308 C CA . HIS A 1 169 ? 9.603 -14.196 -19.175 1.00 80.31 169 HIS A CA 1
ATOM 1309 C C . HIS A 1 169 ? 9.586 -15.226 -18.022 1.00 80.31 169 HIS A C 1
ATOM 1311 O O . HIS A 1 169 ? 10.546 -15.982 -17.864 1.00 80.31 169 HIS A O 1
ATOM 1317 N N . ASN A 1 170 ? 8.499 -15.304 -17.238 1.00 65.62 170 ASN A N 1
ATOM 1318 C CA . ASN A 1 170 ? 8.346 -16.189 -16.068 1.00 65.62 170 ASN A CA 1
ATOM 1319 C C . ASN A 1 170 ? 9.454 -16.014 -15.014 1.00 65.62 170 ASN A C 1
ATOM 1321 O O . ASN A 1 170 ? 9.828 -16.969 -14.322 1.00 65.62 170 ASN A O 1
ATOM 1325 N N . GLN A 1 171 ? 10.017 -14.810 -14.903 1.00 72.44 171 GLN A N 1
ATOM 1326 C CA . GLN A 1 171 ? 10.967 -14.514 -13.840 1.00 72.44 171 GLN A CA 1
ATOM 1327 C C . GLN A 1 171 ? 10.242 -14.229 -12.525 1.00 72.44 171 GLN A C 1
ATOM 1329 O O . GLN A 1 171 ? 9.052 -13.914 -12.508 1.00 72.44 171 GLN A O 1
ATOM 1334 N N . LYS A 1 172 ? 10.947 -14.398 -11.401 1.00 75.31 172 LYS A N 1
ATOM 1335 C CA . LYS A 1 172 ? 10.305 -14.320 -10.092 1.00 75.31 172 LYS A CA 1
ATOM 1336 C C . LYS A 1 172 ? 10.041 -12.856 -9.690 1.00 75.31 172 LYS A C 1
ATOM 1338 O O . LYS A 1 172 ? 11.001 -12.087 -9.610 1.00 75.31 172 LYS A O 1
ATOM 1343 N N . PRO A 1 173 ? 8.786 -12.482 -9.386 1.00 74.19 173 PRO A N 1
ATOM 1344 C CA . PRO A 1 173 ? 8.397 -11.111 -9.037 1.00 74.19 173 PRO A CA 1
ATOM 1345 C C . PRO A 1 173 ? 9.219 -10.500 -7.892 1.00 74.19 173 PRO A C 1
ATOM 1347 O O . PRO A 1 173 ? 9.579 -9.329 -7.951 1.00 74.19 173 PRO A O 1
ATOM 1350 N N . ASP A 1 174 ? 9.637 -11.316 -6.918 1.00 72.38 174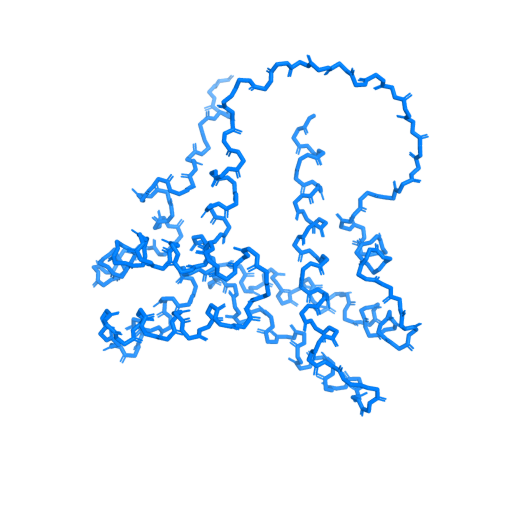 ASP A N 1
ATOM 1351 C CA . ASP A 1 174 ? 10.450 -10.914 -5.759 1.00 72.38 174 ASP A CA 1
ATOM 1352 C C . ASP A 1 174 ? 11.856 -10.389 -6.111 1.00 72.38 174 ASP A C 1
ATOM 1354 O O . ASP A 1 174 ? 12.556 -9.847 -5.253 1.00 72.38 174 ASP A O 1
ATOM 1358 N N . ARG A 1 175 ? 12.304 -10.555 -7.363 1.00 81.38 175 ARG A N 1
ATOM 1359 C CA . ARG A 1 175 ? 13.609 -10.072 -7.840 1.00 81.38 175 ARG A CA 1
ATOM 1360 C C . ARG A 1 175 ? 13.508 -8.907 -8.816 1.00 81.38 175 ARG A C 1
ATOM 1362 O O . ARG A 1 175 ? 14.505 -8.208 -8.988 1.00 81.38 175 ARG A O 1
ATOM 1369 N N . ALA A 1 176 ? 12.331 -8.645 -9.381 1.00 83.25 176 ALA A N 1
ATOM 1370 C CA . ALA A 1 176 ? 12.147 -7.676 -10.460 1.00 83.25 176 ALA A CA 1
ATOM 1371 C C . ALA A 1 176 ? 12.695 -6.283 -10.101 1.00 83.25 176 ALA A C 1
ATOM 1373 O O . ALA A 1 176 ? 13.446 -5.683 -10.868 1.00 83.25 176 ALA A O 1
ATOM 1374 N N . CYS A 1 177 ? 12.428 -5.816 -8.882 1.00 81.12 177 CYS A N 1
ATOM 1375 C CA . CYS A 1 177 ? 12.854 -4.495 -8.431 1.00 81.12 177 CYS A CA 1
ATOM 1376 C C . CYS A 1 177 ? 14.361 -4.347 -8.206 1.00 81.12 177 CYS A C 1
ATOM 1378 O O . CYS A 1 177 ? 14.901 -3.250 -8.343 1.00 81.12 177 CYS A O 1
ATOM 1380 N N . TYR A 1 178 ? 15.062 -5.439 -7.903 1.00 83.06 178 TYR A N 1
ATOM 1381 C CA . TYR A 1 178 ? 16.522 -5.441 -7.804 1.00 83.06 178 TYR A CA 1
ATOM 1382 C C . TYR A 1 178 ? 17.179 -5.473 -9.183 1.00 83.06 178 TYR A C 1
ATOM 1384 O O . TYR A 1 178 ? 18.194 -4.814 -9.396 1.00 83.06 178 TYR A O 1
ATOM 1392 N N . GLU A 1 179 ? 16.587 -6.215 -10.117 1.00 80.12 179 GLU A N 1
ATOM 1393 C CA . GLU A 1 179 ? 17.105 -6.382 -11.477 1.00 80.12 179 GLU A CA 1
ATOM 1394 C C . GLU A 1 179 ? 17.023 -5.080 -12.282 1.00 80.12 179 GLU A C 1
ATOM 1396 O O . GLU A 1 179 ? 17.958 -4.743 -13.005 1.00 80.12 179 GLU A O 1
ATOM 1401 N N . ILE A 1 180 ? 15.963 -4.288 -12.089 1.00 76.06 180 ILE A N 1
ATOM 1402 C CA . ILE A 1 180 ? 15.837 -2.964 -12.721 1.00 76.06 180 ILE A CA 1
ATOM 1403 C C . ILE A 1 180 ? 16.549 -1.846 -11.937 1.00 76.06 180 ILE A C 1
ATOM 1405 O O . ILE A 1 180 ? 16.477 -0.678 -12.312 1.00 76.06 180 ILE A O 1
ATOM 1409 N N . GLY A 1 181 ? 17.215 -2.181 -10.826 1.00 76.25 181 GLY A N 1
ATOM 1410 C CA . GLY A 1 181 ? 17.962 -1.231 -9.998 1.00 76.25 181 GLY A CA 1
ATOM 1411 C C . GLY A 1 181 ? 17.109 -0.281 -9.150 1.00 76.25 181 GLY A C 1
ATOM 1412 O O . GLY A 1 181 ? 17.660 0.648 -8.559 1.00 76.25 181 GLY A O 1
ATOM 1413 N N . ALA A 1 182 ? 15.794 -0.505 -9.054 1.00 75.62 182 ALA A N 1
ATOM 1414 C CA . ALA A 1 182 ? 14.912 0.267 -8.177 1.00 75.62 182 ALA A CA 1
ATOM 1415 C C . ALA A 1 182 ? 15.213 -0.014 -6.693 1.00 75.62 182 ALA A C 1
ATOM 1417 O O . ALA A 1 182 ? 15.253 0.909 -5.879 1.00 75.62 182 ALA A O 1
ATOM 1418 N N . CYS A 1 183 ? 15.507 -1.272 -6.357 1.00 78.94 183 CYS A N 1
ATOM 1419 C CA . CYS A 1 183 ? 15.939 -1.707 -5.032 1.00 78.94 183 CYS A CA 1
ATOM 1420 C C . CYS A 1 183 ? 17.436 -2.050 -5.016 1.00 78.94 183 CYS A C 1
ATOM 1422 O O . CYS A 1 183 ? 17.951 -2.737 -5.898 1.00 78.94 183 CYS A O 1
ATOM 1424 N N . GLN A 1 184 ? 18.145 -1.649 -3.959 1.00 80.44 184 GLN A N 1
ATOM 1425 C CA . GLN A 1 184 ? 19.531 -2.073 -3.748 1.00 80.44 184 GLN A CA 1
ATOM 1426 C C . GLN A 1 184 ? 19.585 -3.468 -3.126 1.00 80.44 184 GLN A C 1
ATOM 1428 O O . GLN A 1 184 ? 19.006 -3.701 -2.066 1.00 80.44 184 GLN A O 1
ATOM 1433 N N . SER A 1 185 ? 20.337 -4.385 -3.742 1.00 59.53 185 SER A N 1
ATOM 1434 C CA . SER A 1 185 ? 20.656 -5.679 -3.128 1.00 59.53 185 SER A CA 1
ATOM 1435 C C . SER A 1 185 ? 21.393 -5.431 -1.814 1.00 59.53 185 SER A C 1
ATOM 1437 O O . SER A 1 185 ? 22.415 -4.748 -1.805 1.00 59.53 185 SER A O 1
ATOM 1439 N N . SER A 1 186 ? 20.902 -5.968 -0.699 1.00 49.59 186 SER A N 1
ATOM 1440 C CA . SER A 1 186 ? 21.561 -5.816 0.597 1.00 49.59 186 SER A CA 1
ATOM 1441 C C . SER A 1 186 ? 22.941 -6.487 0.592 1.00 49.59 186 SER A C 1
ATOM 1443 O O . SER A 1 186 ? 23.093 -7.670 0.882 1.00 49.59 186 SER A O 1
ATOM 1445 N N . SER A 1 187 ? 23.992 -5.724 0.291 1.00 41.03 187 SER A N 1
ATOM 1446 C CA . SER A 1 187 ? 25.379 -6.145 0.489 1.00 41.03 187 SER A CA 1
ATOM 1447 C C . SER A 1 187 ? 25.984 -5.447 1.710 1.00 41.03 187 SER A C 1
ATOM 1449 O O . SER A 1 187 ? 26.667 -4.434 1.576 1.00 41.03 187 SER A O 1
ATOM 1451 N N . SER A 1 188 ? 25.693 -5.982 2.906 1.00 38.50 188 SER A N 1
ATOM 1452 C CA . SER A 1 188 ? 26.538 -6.036 4.130 1.00 38.50 188 SER A CA 1
ATOM 1453 C C . SER A 1 188 ? 25.639 -6.379 5.340 1.00 38.50 188 SER A C 1
ATOM 1455 O O . SER A 1 188 ? 24.756 -5.616 5.695 1.00 38.50 188 SER A O 1
ATOM 1457 N N . SER A 1 189 ? 25.740 -7.515 6.036 1.00 39.38 189 SER A N 1
ATOM 1458 C CA . SER A 1 189 ? 26.945 -8.210 6.494 1.00 39.38 189 SER A CA 1
ATOM 1459 C C . SER A 1 189 ? 26.673 -9.702 6.728 1.00 39.38 189 SER A C 1
ATOM 1461 O O . SER A 1 189 ? 25.819 -10.061 7.535 1.00 39.38 189 SER A O 1
ATOM 1463 N N . SER A 1 190 ? 27.436 -10.574 6.073 1.00 33.12 190 SER A N 1
ATOM 1464 C CA . SER A 1 190 ? 27.745 -11.931 6.545 1.00 33.12 190 SER A CA 1
ATOM 1465 C C . SER A 1 190 ? 29.005 -12.398 5.823 1.00 33.12 190 SER A C 1
ATOM 1467 O O . SER A 1 190 ? 28.964 -12.933 4.719 1.00 33.12 190 SER A O 1
ATOM 1469 N N . SER A 1 191 ? 30.154 -12.118 6.424 1.00 31.39 191 SER A N 1
ATOM 1470 C CA . SER A 1 191 ? 31.412 -12.792 6.124 1.00 31.39 191 SER A CA 1
ATOM 1471 C C . SER A 1 191 ? 32.230 -12.831 7.409 1.00 31.39 191 SER A C 1
ATOM 1473 O O . SER A 1 191 ? 32.729 -11.795 7.834 1.00 31.39 191 SER A O 1
ATOM 1475 N N . LEU A 1 192 ? 32.322 -14.059 7.938 1.00 33.03 192 LEU A N 1
ATOM 1476 C CA . LEU A 1 192 ? 33.206 -14.589 8.986 1.00 33.03 192 LEU A CA 1
ATOM 1477 C C . LEU A 1 192 ? 32.980 -14.114 10.428 1.00 33.03 192 LEU A C 1
ATOM 1479 O O . LEU A 1 192 ? 33.224 -12.932 10.740 1.00 33.03 192 LEU A O 1
#

pLDDT: mean 74.08, std 15.73, range [31.39, 88.81]

Foldseek 3Di:
DVVVVQLVVLLVVQQVLLVVLVVVDDPPDDLVNSLVSQLVVLLLFAPVCSVVSNCLCVVCSVVSVVCVVVVPHSNVSCVVSVSHDPPPDDDDDPPPPDPPDPDPQLVVLLVLLRSLLSVLLVCVVVVHDLVNSLVVQLVVLVVDDDCSSVVSNVSSVPQSVQSNVCVNVVHDSVCSCVVVPSHPDDPDDDDD

Organism: NCBI:txid79012

Secondary structure (DSSP, 8-state):
-HHHHHHHHHHHHHHHHHHHHHHH--TT--HHHHHHHHHHHGGGS-HHHHHHHHHHHHHHHHHHHHHHHHT--HHHHHHHTT-SPP--------------S--HHHHHHHHHHHHHHHHHHHHHHTT--HHHHHHHHHHHHTTS-THHHHHHHHHHHHHHHHHHHHHHTT--HHHHHHHTTSS-----S---

Sequence (192 aa):
MFAKASKQMECEICEMATTYLEEKLTSSNTEADISIELMKLCDYVPSNYQTICNSLISGNINSIIKSFENKETPTILCGELGLCLESSESSESLQIAKFEEFSSASTVGCLFCDYFVGQLEKFVEVNATQSEIEYFLDKDCDKYGGGYASECVVYVDQYVPQLVDYLAHNQKPDRACYEIGACQSSSSSSSL

Radius of gyration: 18.63 Å; chains: 1; bounding box: 56×34×47 Å